Protein AF-A0A161IBK2-F1 (afdb_monomer)

Sequence (211 aa):
MLGDIRNTRLEGRLNGLFSKTEIMQFLEKLVIRWHLTADRILIAAPFVGHQYMKTEDKRRIWDWLIRNLDTKKSTLLTRKATYTSFKKTLEAEGLDYDELQGYGLEDKLISGGVTKQDFHAKFYAGLSDGATEVLSGSANLLRGPSIENISFATMTQADFTARYLEKLKVAIPTAASRRLPYEIVKSEGGSWICTSLDAGRAPWLADESTK

Solvent-accessible surface area (backbone atoms only — not comparable to full-atom values): 12259 Å² total; per-residue (Å²): 133,83,69,80,61,86,80,58,85,52,45,92,76,45,52,48,79,38,31,29,42,57,50,49,54,51,48,51,56,47,44,59,46,25,71,74,70,25,57,33,34,42,42,33,26,40,41,71,44,56,91,93,52,56,69,69,62,42,46,53,55,49,55,48,48,62,77,64,47,53,46,90,42,30,37,58,46,57,24,64,68,48,52,53,55,47,54,54,57,36,58,76,68,75,48,74,67,68,68,53,55,51,32,41,40,69,68,61,68,65,52,52,88,65,65,77,77,73,67,68,65,20,38,37,32,25,39,25,98,84,41,22,42,36,44,33,42,72,57,49,55,42,75,44,82,61,73,32,49,35,40,38,50,76,42,47,56,67,57,46,38,67,72,46,33,64,74,57,37,48,82,76,80,79,67,69,83,71,63,50,73,45,72,50,75,46,78,58,98,90,42,80,45,76,45,81,43,84,52,54,81,61,83,87,73,65,70,85,86,76,123

Structure (mmCIF, N/CA/C/O backbone):
data_AF-A0A161IBK2-F1
#
_entry.id   AF-A0A161IBK2-F1
#
loop_
_atom_site.group_PDB
_atom_site.id
_atom_site.type_symbol
_atom_site.label_atom_id
_atom_site.label_alt_id
_atom_site.label_comp_id
_atom_site.label_asym_id
_atom_site.label_entity_id
_atom_site.label_seq_id
_atom_site.pdbx_PDB_ins_code
_atom_site.Cartn_x
_atom_site.Cartn_y
_atom_site.Cartn_z
_atom_site.occupancy
_atom_site.B_iso_or_equiv
_atom_site.auth_seq_id
_atom_site.auth_comp_id
_atom_site.auth_asym_id
_atom_site.auth_atom_id
_atom_site.pdbx_PDB_model_num
ATOM 1 N N . MET A 1 1 ? 8.507 -10.906 23.688 1.00 34.59 1 MET A N 1
ATOM 2 C CA . MET A 1 1 ? 7.607 -9.764 23.951 1.00 34.59 1 MET A CA 1
ATOM 3 C C . MET A 1 1 ? 7.666 -8.830 22.746 1.00 34.59 1 MET A C 1
ATOM 5 O O . MET A 1 1 ? 8.641 -8.108 22.593 1.00 34.59 1 MET A O 1
ATOM 9 N N . LEU A 1 2 ? 6.699 -8.912 21.827 1.00 42.12 2 LEU A N 1
ATOM 10 C CA . LEU A 1 2 ? 6.518 -7.876 20.805 1.00 42.12 2 LEU A CA 1
ATOM 11 C C . LEU A 1 2 ? 5.943 -6.659 21.539 1.00 42.12 2 LEU A C 1
ATOM 13 O O . LEU A 1 2 ? 4.845 -6.751 22.079 1.00 42.12 2 LEU A O 1
ATOM 17 N N . GLY A 1 3 ? 6.725 -5.580 21.654 1.00 48.03 3 GLY A N 1
ATOM 18 C CA . GLY A 1 3 ? 6.284 -4.333 22.290 1.00 48.03 3 GLY A CA 1
ATOM 19 C C . GLY A 1 3 ? 4.995 -3.807 21.656 1.00 48.03 3 GLY A C 1
ATOM 20 O O . GLY A 1 3 ? 4.664 -4.194 20.536 1.00 48.03 3 GLY A O 1
ATOM 21 N N . ASP A 1 4 ? 4.258 -2.954 22.371 1.00 54.84 4 ASP A N 1
ATOM 22 C CA . ASP A 1 4 ? 2.985 -2.387 21.914 1.00 54.84 4 ASP A CA 1
ATOM 23 C C . ASP A 1 4 ? 3.162 -1.577 20.621 1.00 54.84 4 ASP A C 1
ATOM 25 O O . ASP A 1 4 ? 3.389 -0.367 20.607 1.00 54.84 4 ASP A O 1
ATOM 29 N N . ILE A 1 5 ? 3.079 -2.282 19.496 1.00 63.41 5 ILE A N 1
ATOM 30 C CA . ILE A 1 5 ? 3.149 -1.679 18.179 1.00 63.41 5 ILE A CA 1
ATOM 31 C C . ILE A 1 5 ? 1.876 -0.865 17.930 1.00 63.41 5 ILE A C 1
ATOM 33 O O . ILE A 1 5 ? 1.959 0.214 17.350 1.00 63.41 5 ILE A O 1
ATOM 37 N N . ARG A 1 6 ? 0.702 -1.295 18.404 1.00 60.91 6 ARG A N 1
ATOM 38 C CA . ARG A 1 6 ? -0.592 -0.704 18.016 1.00 60.91 6 ARG A CA 1
ATOM 39 C C . ARG A 1 6 ? -0.686 0.779 18.371 1.00 60.91 6 ARG A C 1
ATOM 41 O O . ARG A 1 6 ? -1.135 1.546 17.529 1.00 60.91 6 ARG A O 1
ATOM 48 N N . ASN A 1 7 ? -0.147 1.188 19.517 1.00 65.88 7 ASN A N 1
ATOM 49 C CA . ASN A 1 7 ? -0.214 2.577 19.989 1.00 65.88 7 ASN A CA 1
ATOM 50 C C . ASN A 1 7 ? 0.950 3.482 19.535 1.00 65.88 7 ASN A C 1
ATOM 52 O O . ASN A 1 7 ? 1.076 4.621 19.990 1.00 65.88 7 ASN A O 1
ATOM 56 N N . THR A 1 8 ? 1.813 3.014 18.630 1.00 75.94 8 THR A N 1
ATOM 57 C CA . THR A 1 8 ? 2.892 3.851 18.085 1.00 75.94 8 THR A CA 1
ATOM 58 C C . THR A 1 8 ? 2.334 4.891 17.108 1.00 75.94 8 THR A C 1
ATOM 60 O O . THR A 1 8 ? 1.814 4.527 16.057 1.00 75.94 8 THR A O 1
ATOM 63 N N . ARG A 1 9 ? 2.512 6.186 17.406 1.00 79.12 9 ARG A N 1
ATOM 64 C CA . ARG A 1 9 ? 2.196 7.287 16.476 1.00 79.12 9 ARG A CA 1
ATOM 65 C C . ARG A 1 9 ? 3.264 7.387 15.387 1.00 79.12 9 ARG A C 1
ATOM 67 O O . ARG A 1 9 ? 4.440 7.604 15.689 1.00 79.12 9 ARG A O 1
ATOM 74 N N . LEU A 1 10 ? 2.865 7.222 14.129 1.00 87.81 10 LEU A N 1
ATOM 75 C CA . LEU A 1 10 ? 3.775 7.188 12.975 1.00 87.81 10 LEU A CA 1
ATOM 76 C C . LEU A 1 10 ? 3.679 8.444 12.104 1.00 87.81 10 LEU A C 1
ATOM 78 O O . LEU A 1 10 ? 4.610 8.737 11.355 1.00 87.81 10 LEU A O 1
ATOM 82 N N . GLU A 1 11 ? 2.608 9.221 12.242 1.00 85.31 11 GLU A N 1
ATOM 83 C CA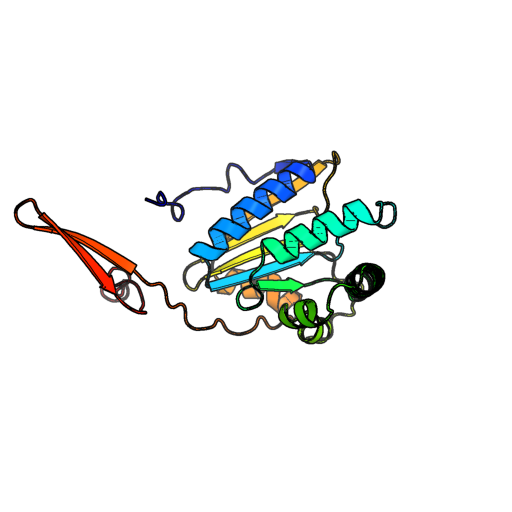 . GLU A 1 11 ? 2.304 10.409 11.444 1.00 85.31 11 GLU A CA 1
ATOM 84 C C . GLU A 1 11 ? 3.457 11.423 11.492 1.00 85.31 11 GLU A C 1
ATOM 86 O O . GLU A 1 11 ? 3.929 11.887 10.460 1.00 85.31 11 GLU A O 1
ATOM 91 N N . GLY A 1 12 ? 3.998 11.702 12.682 1.00 82.75 12 GLY A N 1
ATOM 92 C CA . GLY A 1 12 ? 5.123 12.632 12.851 1.00 82.75 12 GLY A CA 1
ATOM 93 C C . GLY A 1 12 ? 6.458 12.148 12.267 1.00 82.75 12 GLY A C 1
ATOM 94 O O . GLY A 1 12 ? 7.421 12.906 12.257 1.00 82.75 12 GLY A O 1
ATOM 95 N N . ARG A 1 13 ? 6.542 10.892 11.807 1.00 89.00 13 ARG A N 1
ATOM 96 C CA . ARG A 1 13 ? 7.769 10.276 11.271 1.00 89.00 13 ARG A CA 1
ATOM 97 C C . ARG A 1 13 ? 7.676 9.919 9.793 1.00 89.00 13 ARG A C 1
ATOM 99 O O . ARG A 1 13 ? 8.708 9.779 9.150 1.00 89.00 13 ARG A O 1
ATOM 106 N N . LEU A 1 14 ? 6.462 9.722 9.285 1.00 93.50 14 LEU A N 1
ATOM 107 C CA . LEU A 1 14 ? 6.188 9.233 7.932 1.00 93.50 14 LEU A CA 1
ATOM 108 C C . LEU A 1 14 ? 5.492 10.286 7.050 1.00 93.50 14 LEU A C 1
ATOM 110 O O . LEU A 1 14 ? 4.946 9.953 6.001 1.00 93.50 14 LEU A O 1
ATOM 114 N N . ASN A 1 15 ? 5.525 11.552 7.471 1.00 95.69 15 ASN A N 1
ATOM 115 C CA . ASN A 1 15 ? 5.074 12.704 6.697 1.00 95.69 15 ASN A CA 1
ATOM 116 C C . ASN A 1 15 ? 6.285 13.538 6.263 1.00 95.69 15 ASN A C 1
ATOM 118 O O . ASN A 1 15 ? 7.058 13.977 7.115 1.00 95.69 15 ASN A O 1
ATOM 122 N N . GLY A 1 16 ? 6.440 13.775 4.958 1.00 96.00 16 GLY A N 1
ATOM 123 C CA . GLY A 1 16 ? 7.474 14.658 4.418 1.00 96.00 16 GLY A CA 1
ATOM 124 C C . GLY A 1 16 ? 8.204 14.120 3.189 1.00 96.00 16 GLY A C 1
ATOM 125 O O . GLY A 1 16 ? 7.716 13.246 2.469 1.00 96.00 16 GLY A O 1
ATOM 126 N N . LEU A 1 17 ? 9.389 14.687 2.959 1.00 97.19 17 LEU A N 1
ATOM 127 C CA . LEU A 1 17 ? 10.261 14.389 1.828 1.00 97.19 17 LEU A CA 1
ATOM 128 C C . LEU A 1 17 ? 11.314 13.354 2.216 1.00 97.19 17 LEU A C 1
ATOM 130 O O . LEU A 1 17 ? 12.092 13.579 3.140 1.00 97.19 17 LEU A O 1
ATOM 134 N N . PHE A 1 18 ? 11.368 12.256 1.471 1.00 97.25 18 PHE A N 1
ATOM 135 C CA . PHE A 1 18 ? 12.310 11.167 1.719 1.00 97.25 18 PHE A CA 1
ATOM 136 C C . PHE A 1 18 ? 12.819 10.590 0.407 1.00 97.25 18 PHE A C 1
ATOM 138 O O . PHE A 1 18 ? 12.155 10.680 -0.629 1.00 97.25 18 PHE A O 1
ATOM 145 N N . SER A 1 19 ? 13.986 9.955 0.438 1.00 97.44 19 SER A N 1
ATOM 146 C CA . SER A 1 19 ? 14.451 9.187 -0.711 1.00 97.44 19 SER A CA 1
ATOM 147 C C . SER A 1 19 ? 13.552 7.976 -0.958 1.00 97.44 19 SER A C 1
ATOM 149 O O . SER A 1 19 ? 12.992 7.372 -0.040 1.00 97.44 19 SER A O 1
ATOM 151 N N . LYS 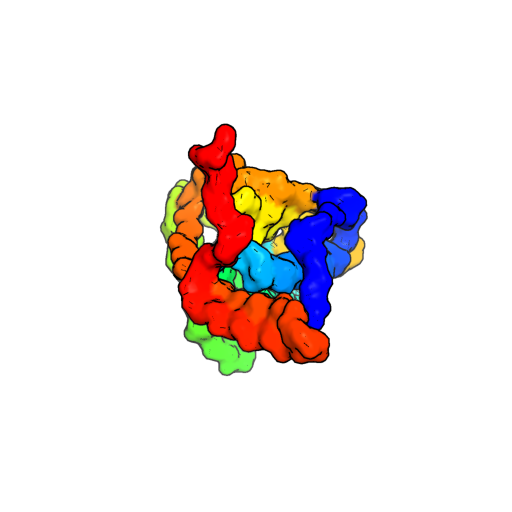A 1 20 ? 13.472 7.543 -2.216 1.00 95.62 20 LYS A N 1
ATOM 152 C CA . LYS A 1 20 ? 12.804 6.286 -2.596 1.00 95.62 20 LYS A CA 1
ATOM 153 C C . LYS A 1 20 ? 13.301 5.089 -1.778 1.00 95.62 20 LYS A C 1
ATOM 155 O O . LYS A 1 20 ? 12.521 4.214 -1.412 1.00 95.62 20 LYS A O 1
ATOM 160 N N . THR A 1 21 ? 14.597 5.058 -1.460 1.00 95.62 21 THR A N 1
ATOM 161 C CA . THR A 1 21 ? 15.186 4.013 -0.612 1.00 95.62 21 THR A CA 1
ATOM 162 C C . THR A 1 21 ? 14.622 4.024 0.809 1.00 95.62 21 THR A C 1
ATOM 164 O O . THR A 1 21 ? 14.242 2.960 1.299 1.00 95.62 21 THR A O 1
ATOM 167 N N . GLU A 1 22 ? 14.535 5.188 1.456 1.00 97.12 22 GLU A N 1
ATOM 168 C CA . GLU A 1 22 ? 13.943 5.322 2.796 1.00 97.12 22 GLU A CA 1
ATOM 169 C C . GLU A 1 22 ? 12.463 4.942 2.788 1.00 97.12 22 GLU A C 1
ATOM 171 O O . GLU A 1 22 ? 12.014 4.186 3.645 1.00 97.12 22 GLU A O 1
ATOM 176 N N . ILE A 1 23 ? 11.716 5.371 1.768 1.00 97.06 23 ILE A N 1
ATOM 177 C CA . ILE A 1 23 ? 10.290 5.054 1.638 1.00 97.06 23 ILE A CA 1
ATOM 178 C C . ILE A 1 23 ? 10.072 3.544 1.512 1.00 97.06 23 ILE A C 1
ATOM 180 O O . ILE A 1 23 ? 9.193 3.001 2.179 1.00 97.06 23 ILE A O 1
ATOM 184 N N . MET A 1 24 ? 10.898 2.836 0.733 1.00 96.00 24 MET A N 1
ATOM 185 C CA . MET A 1 24 ? 10.839 1.369 0.666 1.00 96.00 24 MET A CA 1
ATOM 186 C C . MET A 1 24 ? 11.150 0.709 2.018 1.00 96.00 24 MET A C 1
ATOM 188 O O . MET A 1 24 ? 10.537 -0.300 2.353 1.00 96.00 24 MET A O 1
ATOM 192 N N . GLN A 1 25 ? 12.063 1.270 2.821 1.00 95.56 25 GLN A N 1
ATOM 193 C CA . GLN A 1 25 ? 12.342 0.771 4.176 1.00 95.56 25 GLN A CA 1
ATOM 194 C C . GLN A 1 25 ? 11.189 1.050 5.151 1.00 95.56 25 GLN A C 1
ATOM 196 O O . GLN A 1 25 ? 10.906 0.228 6.024 1.00 95.56 25 GLN A O 1
ATOM 201 N N . PHE A 1 26 ? 10.519 2.198 5.031 1.00 96.44 26 PHE A N 1
ATOM 202 C CA . PHE A 1 26 ? 9.320 2.497 5.815 1.00 96.44 26 PHE A CA 1
ATOM 203 C C . PHE A 1 26 ? 8.185 1.551 5.452 1.00 96.44 26 PHE A C 1
ATOM 205 O O . PHE A 1 26 ? 7.564 0.979 6.345 1.00 96.44 26 PHE A O 1
ATOM 212 N N . LEU A 1 27 ? 7.967 1.333 4.155 1.00 96.44 27 LEU A N 1
ATOM 213 C CA . LEU A 1 27 ? 6.956 0.411 3.665 1.00 96.44 27 LEU A CA 1
ATOM 214 C C . LEU A 1 27 ? 7.210 -1.019 4.156 1.00 96.44 27 LEU A C 1
ATOM 216 O O . LEU A 1 27 ? 6.273 -1.676 4.583 1.00 96.44 27 LEU A O 1
ATOM 220 N N . GLU A 1 28 ? 8.457 -1.487 4.175 1.00 95.06 28 GLU A N 1
ATOM 221 C CA . GLU A 1 28 ? 8.814 -2.806 4.720 1.00 95.06 28 GLU A CA 1
ATOM 222 C C . GLU A 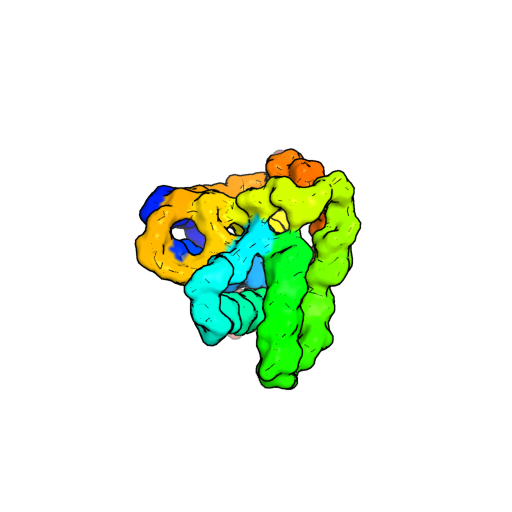1 28 ? 8.419 -2.954 6.191 1.00 95.06 28 GLU A C 1
ATOM 224 O O . GLU A 1 28 ? 7.746 -3.912 6.571 1.00 95.06 28 GLU A O 1
ATOM 229 N N . LYS A 1 29 ? 8.738 -1.950 7.013 1.00 94.00 29 LYS A N 1
ATOM 230 C CA . LYS A 1 29 ? 8.349 -1.926 8.430 1.00 94.00 29 LYS A CA 1
ATOM 231 C C . LYS A 1 29 ? 6.831 -1.869 8.608 1.00 94.00 29 LYS A C 1
ATOM 233 O O . LYS A 1 29 ? 6.302 -2.520 9.508 1.00 94.00 29 LYS A O 1
ATOM 238 N N . LEU A 1 30 ? 6.135 -1.112 7.760 1.00 95.06 30 LEU A N 1
ATOM 239 C CA . LEU A 1 30 ? 4.675 -1.048 7.757 1.00 95.06 30 LEU A CA 1
ATOM 240 C C . LEU A 1 30 ? 4.050 -2.379 7.346 1.00 95.06 30 LEU A C 1
ATOM 242 O O . LEU A 1 30 ? 3.123 -2.822 8.005 1.00 95.06 30 LEU A O 1
ATOM 246 N N . VAL A 1 31 ? 4.574 -3.058 6.329 1.00 92.69 31 VAL A N 1
ATOM 247 C CA . VAL A 1 31 ? 4.075 -4.372 5.904 1.00 92.69 31 VAL A CA 1
ATOM 248 C C . VAL A 1 31 ? 4.238 -5.402 7.023 1.00 92.69 31 VAL A C 1
ATOM 250 O O . VAL A 1 31 ? 3.273 -6.087 7.354 1.00 92.69 31 VAL A O 1
ATOM 253 N N . ILE A 1 32 ? 5.401 -5.453 7.683 1.00 90.75 32 ILE A N 1
ATOM 254 C CA . ILE A 1 32 ? 5.621 -6.316 8.859 1.00 90.75 32 ILE A CA 1
ATOM 255 C C . ILE A 1 32 ? 4.610 -5.993 9.966 1.00 90.75 32 ILE A C 1
ATOM 257 O O . ILE A 1 32 ? 3.988 -6.888 10.538 1.00 90.75 32 ILE A O 1
ATOM 261 N N . ARG A 1 33 ? 4.406 -4.704 10.255 1.00 90.25 33 ARG A N 1
ATOM 262 C CA . ARG A 1 33 ? 3.402 -4.252 11.221 1.00 90.25 33 ARG A CA 1
ATOM 263 C C . ARG A 1 33 ? 1.998 -4.706 10.817 1.00 90.25 33 ARG A C 1
ATOM 265 O O . ARG A 1 33 ? 1.293 -5.270 11.647 1.00 90.25 33 ARG A O 1
ATOM 272 N N . TRP A 1 34 ? 1.591 -4.497 9.570 1.00 91.56 34 TRP A N 1
ATOM 273 C CA . TRP A 1 34 ? 0.258 -4.830 9.068 1.00 91.56 34 TRP A CA 1
ATOM 274 C C . TRP A 1 34 ? 0.006 -6.334 9.021 1.00 91.56 34 TRP A C 1
ATOM 276 O O . TRP A 1 34 ? -1.125 -6.768 9.237 1.00 91.56 34 TRP A O 1
ATOM 286 N N . HIS A 1 35 ? 1.043 -7.155 8.861 1.00 86.88 35 HIS A N 1
ATOM 287 C CA . HIS A 1 35 ? 0.913 -8.597 9.072 1.00 86.88 35 HIS A CA 1
ATOM 288 C C . HIS A 1 35 ? 0.451 -8.943 10.485 1.00 86.88 35 HIS A C 1
ATOM 290 O O . HIS A 1 35 ? -0.315 -9.889 10.653 1.00 86.88 35 HIS A O 1
ATOM 296 N N . LEU A 1 36 ? 0.814 -8.140 11.483 1.00 84.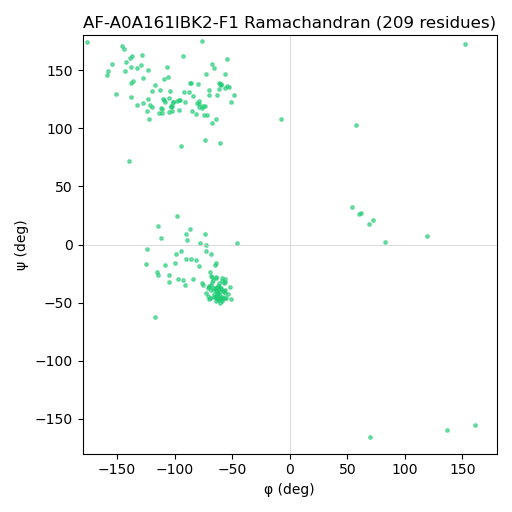88 36 LEU A N 1
ATOM 297 C CA . LEU A 1 36 ? 0.406 -8.335 12.873 1.00 84.88 36 LEU A CA 1
ATOM 298 C C . LEU A 1 36 ? -0.889 -7.596 13.229 1.00 84.88 36 LEU A C 1
ATOM 300 O O . LEU A 1 36 ? -1.667 -8.081 14.055 1.00 84.88 36 LEU A O 1
ATOM 304 N N . THR A 1 37 ? -1.118 -6.412 12.655 1.00 85.06 37 THR A N 1
ATOM 305 C CA . THR A 1 37 ? -2.180 -5.491 13.091 1.00 85.06 37 THR A CA 1
ATOM 306 C C . THR A 1 37 ? -3.388 -5.446 12.166 1.00 85.06 37 THR A C 1
ATOM 308 O O . THR A 1 37 ? -4.494 -5.301 12.683 1.00 85.06 37 THR A O 1
ATOM 311 N N . ALA A 1 38 ? -3.210 -5.624 10.859 1.00 87.81 38 ALA A N 1
ATOM 312 C CA . ALA A 1 38 ? -4.274 -5.543 9.864 1.00 87.81 38 ALA A CA 1
ATOM 313 C C . ALA A 1 38 ? -4.899 -6.914 9.577 1.00 87.81 38 ALA A C 1
ATOM 315 O O . ALA A 1 38 ? -4.299 -7.950 9.855 1.00 87.81 38 ALA A O 1
ATOM 316 N N . ASP A 1 39 ? -6.090 -6.924 8.991 1.00 85.81 39 ASP A N 1
ATOM 317 C CA . ASP A 1 39 ? -6.752 -8.123 8.468 1.00 85.81 39 ASP A CA 1
ATOM 318 C C . ASP A 1 39 ? -6.415 -8.316 6.987 1.00 85.81 39 ASP A C 1
ATOM 320 O O . ASP A 1 39 ? -6.310 -9.444 6.513 1.00 85.81 39 ASP A O 1
ATOM 324 N N . ARG A 1 40 ? -6.185 -7.211 6.265 1.00 86.56 40 ARG A N 1
ATOM 325 C CA . ARG A 1 40 ? -5.783 -7.193 4.853 1.00 86.56 40 ARG A CA 1
ATOM 326 C C . ARG A 1 40 ? -4.695 -6.157 4.602 1.00 86.56 40 ARG A C 1
ATOM 328 O O . ARG A 1 40 ? -4.632 -5.137 5.284 1.00 86.56 40 ARG A O 1
ATOM 335 N N . ILE A 1 41 ? -3.876 -6.398 3.586 1.00 90.38 41 ILE A N 1
ATOM 336 C CA . ILE A 1 41 ? -2.866 -5.458 3.096 1.00 90.38 41 ILE A CA 1
ATOM 337 C C . ILE A 1 41 ? -3.184 -5.125 1.640 1.00 90.38 41 ILE A C 1
ATOM 339 O O . ILE A 1 41 ? -3.421 -6.018 0.829 1.00 90.38 41 ILE A O 1
ATOM 343 N N . LEU A 1 42 ? -3.180 -3.844 1.289 1.00 89.75 42 LEU A N 1
ATOM 344 C CA . LEU A 1 42 ? -3.339 -3.369 -0.080 1.00 89.75 42 LEU A CA 1
ATOM 345 C C . LEU A 1 42 ? -2.115 -2.548 -0.481 1.00 89.75 42 LEU A C 1
ATOM 347 O O . LEU A 1 42 ? -1.824 -1.521 0.119 1.00 89.75 42 LEU A O 1
ATOM 351 N N . ILE A 1 43 ? -1.418 -2.987 -1.521 1.00 91.12 43 ILE A N 1
ATOM 352 C CA . ILE A 1 43 ? -0.269 -2.311 -2.119 1.00 91.12 43 ILE A CA 1
ATOM 353 C C . ILE A 1 43 ? -0.711 -1.815 -3.489 1.00 91.12 43 ILE A C 1
ATOM 355 O O . ILE A 1 43 ? -1.003 -2.617 -4.369 1.00 91.12 43 ILE A O 1
ATOM 359 N N . ALA A 1 44 ? -0.787 -0.504 -3.683 1.00 89.69 44 ALA A N 1
ATOM 360 C CA . ALA A 1 44 ? -1.289 0.098 -4.907 1.00 89.69 44 ALA A CA 1
ATOM 361 C C . ALA A 1 44 ? -0.220 1.014 -5.508 1.00 89.69 44 ALA A C 1
ATOM 363 O O . ALA A 1 44 ? 0.064 2.087 -4.981 1.00 89.69 44 ALA A O 1
ATOM 364 N N . ALA A 1 45 ? 0.382 0.587 -6.619 1.00 90.31 45 ALA A N 1
ATOM 365 C CA . ALA A 1 45 ? 1.380 1.370 -7.340 1.00 90.31 45 ALA A CA 1
ATOM 366 C C . ALA A 1 45 ? 1.354 1.036 -8.842 1.00 90.31 45 ALA A C 1
ATOM 368 O O . ALA A 1 45 ? 1.426 -0.136 -9.226 1.00 90.31 45 ALA A O 1
ATOM 369 N N . PRO A 1 46 ? 1.286 2.038 -9.736 1.00 87.25 46 PRO A N 1
ATOM 370 C CA . PRO A 1 46 ? 1.213 1.798 -11.172 1.00 87.25 46 PRO A CA 1
ATOM 371 C C . PRO A 1 46 ? 2.502 1.219 -11.750 1.00 87.25 46 PRO A C 1
ATOM 373 O O . PRO A 1 46 ? 2.447 0.521 -12.763 1.00 87.25 46 PRO A O 1
ATOM 376 N N . PHE A 1 47 ? 3.642 1.502 -11.118 1.00 87.19 47 PHE A N 1
ATOM 377 C CA . PHE A 1 47 ? 4.957 1.081 -11.578 1.00 87.19 47 PHE A CA 1
ATOM 378 C C . PHE A 1 47 ? 5.724 0.366 -10.469 1.00 87.19 47 PHE A C 1
ATOM 380 O O . PHE A 1 47 ? 5.665 0.754 -9.301 1.00 87.19 47 PHE A O 1
ATOM 387 N N . VAL A 1 48 ? 6.476 -0.649 -10.883 1.00 85.38 48 VAL A N 1
ATOM 388 C CA . VAL A 1 48 ? 7.457 -1.364 -10.071 1.00 85.38 48 VAL A CA 1
ATOM 389 C C . VAL A 1 48 ? 8.780 -1.277 -10.821 1.00 85.38 48 VAL A C 1
ATOM 391 O O . VAL A 1 48 ? 8.893 -1.739 -11.958 1.00 85.38 48 VAL A O 1
ATOM 394 N N . GLY A 1 49 ? 9.752 -0.592 -10.228 1.00 85.56 49 GLY A N 1
ATOM 395 C CA . GLY A 1 49 ? 10.943 -0.133 -10.935 1.00 85.56 49 GLY A CA 1
ATOM 396 C C . GLY A 1 49 ? 10.653 0.988 -11.949 1.00 85.56 49 GLY A C 1
ATOM 397 O O . GLY A 1 49 ? 9.592 1.614 -11.948 1.00 85.56 49 GLY A O 1
ATOM 398 N N . HIS A 1 50 ? 11.615 1.251 -12.837 1.00 84.69 50 HIS A N 1
ATOM 399 C CA . HIS A 1 50 ? 11.459 2.162 -13.980 1.00 84.69 50 HIS A CA 1
ATOM 400 C C . HIS A 1 50 ? 12.087 1.572 -15.247 1.00 84.69 50 HIS A C 1
ATOM 402 O O . HIS A 1 50 ? 12.915 0.669 -15.168 1.00 84.69 50 HIS A O 1
ATOM 408 N N . GLN A 1 51 ? 11.734 2.081 -16.432 1.00 78.44 51 GLN A N 1
ATOM 409 C CA . GLN A 1 51 ? 12.163 1.485 -17.708 1.00 78.44 51 GLN A CA 1
ATOM 410 C C . GLN A 1 51 ? 13.688 1.357 -17.847 1.00 78.44 51 GLN A C 1
ATOM 412 O O . GLN A 1 51 ? 14.162 0.288 -18.217 1.00 78.44 51 GLN A O 1
ATOM 417 N N . TYR A 1 52 ? 14.437 2.379 -17.422 1.00 82.56 52 TYR A N 1
ATOM 418 C CA . TYR A 1 52 ? 15.908 2.415 -17.453 1.00 82.56 52 TYR A CA 1
ATOM 419 C C . TYR A 1 52 ? 16.613 1.617 -16.341 1.00 82.56 52 TYR A C 1
ATOM 421 O O . TYR A 1 52 ? 17.832 1.677 -16.225 1.00 82.56 52 TYR A O 1
ATOM 429 N N . MET A 1 53 ? 15.868 0.939 -15.465 1.00 84.19 53 MET A N 1
ATOM 430 C CA . MET A 1 53 ? 16.451 0.162 -14.374 1.00 84.19 53 MET A CA 1
ATOM 431 C C . MET A 1 53 ? 16.940 -1.182 -14.908 1.00 84.19 53 MET A C 1
ATOM 433 O O . MET A 1 53 ? 16.237 -1.822 -15.699 1.00 84.19 53 MET A O 1
ATOM 437 N N . LYS A 1 54 ? 18.119 -1.604 -14.440 1.00 85.06 54 LYS A N 1
ATOM 438 C CA . LYS A 1 54 ? 18.686 -2.924 -14.729 1.00 85.06 54 LYS A CA 1
ATOM 439 C C . LYS A 1 54 ? 17.717 -4.030 -14.313 1.00 85.06 54 LYS A C 1
ATOM 441 O O . LYS A 1 54 ? 16.972 -3.877 -13.341 1.00 85.06 54 LYS A O 1
ATOM 446 N N . THR A 1 55 ? 17.720 -5.136 -15.049 1.00 81.38 55 THR A N 1
ATOM 447 C CA . THR A 1 55 ? 16.821 -6.269 -14.794 1.00 81.38 55 THR A CA 1
ATOM 448 C C . THR A 1 55 ? 16.988 -6.802 -13.371 1.00 81.38 55 THR A C 1
ATOM 450 O O . THR A 1 55 ? 15.991 -7.036 -12.692 1.00 81.38 55 THR A O 1
ATOM 453 N N . GLU A 1 56 ? 18.223 -6.874 -12.869 1.00 83.00 56 GLU A N 1
ATOM 454 C CA . GLU A 1 56 ? 18.539 -7.373 -11.527 1.00 83.00 56 GLU A CA 1
ATOM 455 C C . GLU A 1 56 ? 17.959 -6.478 -10.421 1.00 83.00 56 GLU A C 1
ATOM 457 O O . GLU A 1 56 ? 17.468 -6.965 -9.403 1.00 83.00 56 GLU A O 1
ATOM 462 N N . ASP A 1 57 ? 17.967 -5.158 -10.611 1.00 85.00 57 ASP A N 1
ATOM 463 C CA . ASP A 1 57 ? 17.411 -4.231 -9.624 1.00 85.00 57 ASP A CA 1
ATOM 464 C C . ASP A 1 57 ? 15.878 -4.233 -9.640 1.00 85.00 57 ASP A C 1
ATOM 466 O O . ASP A 1 57 ? 15.256 -4.161 -8.577 1.00 85.00 57 ASP A O 1
ATOM 470 N N . LYS A 1 58 ? 15.253 -4.395 -10.818 1.00 82.31 58 LYS A N 1
ATOM 471 C CA . LYS A 1 58 ? 13.803 -4.645 -10.906 1.00 82.31 58 LYS A CA 1
ATOM 472 C C . LYS A 1 58 ? 13.444 -5.933 -10.173 1.00 82.31 58 LYS A C 1
ATOM 474 O O . LYS A 1 58 ? 12.516 -5.928 -9.368 1.00 82.31 58 LYS A O 1
ATOM 479 N N . ARG A 1 59 ? 14.204 -7.008 -10.404 1.00 80.25 59 ARG A N 1
ATOM 480 C CA . ARG A 1 59 ? 14.028 -8.298 -9.728 1.00 80.25 59 ARG A CA 1
ATOM 481 C C . ARG A 1 59 ? 14.098 -8.159 -8.212 1.00 80.25 59 ARG A C 1
ATOM 483 O O . ARG A 1 59 ? 13.208 -8.640 -7.531 1.00 80.25 59 ARG A O 1
ATOM 490 N N . ARG A 1 60 ? 15.075 -7.431 -7.668 1.00 86.38 60 ARG A N 1
ATOM 491 C CA . ARG A 1 60 ? 15.182 -7.213 -6.212 1.00 86.38 60 ARG A CA 1
ATOM 492 C C . ARG A 1 60 ? 13.934 -6.582 -5.592 1.00 86.38 60 ARG A C 1
ATOM 494 O O . ARG A 1 60 ? 13.621 -6.864 -4.438 1.00 86.38 60 ARG A O 1
ATOM 501 N N . ILE A 1 61 ? 13.227 -5.718 -6.324 1.00 87.25 61 ILE A N 1
ATOM 502 C CA . ILE A 1 61 ? 11.962 -5.134 -5.851 1.00 87.25 61 ILE A CA 1
ATOM 503 C C . ILE A 1 61 ? 10.858 -6.199 -5.836 1.00 87.25 61 ILE A C 1
ATOM 505 O O . ILE A 1 61 ? 10.052 -6.234 -4.908 1.00 87.25 61 ILE A O 1
ATOM 509 N N . TRP A 1 62 ? 10.845 -7.090 -6.824 1.00 79.44 62 TRP A N 1
ATOM 510 C CA . TRP A 1 62 ? 9.911 -8.211 -6.877 1.00 79.44 62 TRP A CA 1
ATOM 511 C C . TRP A 1 62 ? 10.182 -9.265 -5.808 1.00 79.44 62 TRP A C 1
ATOM 513 O O . TRP A 1 62 ? 9.258 -9.633 -5.093 1.00 79.44 62 TRP A O 1
ATOM 523 N N . ASP A 1 63 ? 11.437 -9.669 -5.616 1.00 81.56 63 ASP A N 1
ATOM 524 C CA . ASP A 1 63 ? 11.832 -10.569 -4.529 1.00 81.56 63 ASP A CA 1
ATOM 525 C C . ASP A 1 63 ? 11.417 -9.987 -3.174 1.00 81.56 63 ASP A C 1
ATOM 527 O O . ASP A 1 63 ? 10.952 -10.704 -2.292 1.00 81.56 63 ASP A O 1
ATOM 531 N N . TRP A 1 64 ? 11.546 -8.667 -3.006 1.00 88.94 64 TRP A N 1
ATOM 532 C CA . TRP A 1 64 ? 11.070 -7.980 -1.813 1.00 88.94 64 TRP A CA 1
ATOM 533 C C . TRP A 1 64 ? 9.545 -8.083 -1.659 1.00 88.94 64 TRP A C 1
ATOM 535 O O . TRP A 1 64 ? 9.089 -8.368 -0.555 1.00 88.94 64 TRP A O 1
ATOM 545 N N . LEU A 1 65 ? 8.762 -7.904 -2.731 1.00 84.12 65 LEU A N 1
ATOM 546 C CA . LEU A 1 65 ? 7.303 -8.069 -2.688 1.00 84.12 65 LEU A CA 1
ATOM 547 C C . LEU A 1 65 ? 6.925 -9.501 -2.296 1.00 84.12 65 LEU A C 1
ATOM 549 O O . LEU A 1 65 ? 6.122 -9.673 -1.386 1.00 84.12 65 LEU A O 1
ATOM 553 N N . ILE A 1 66 ? 7.541 -10.503 -2.928 1.00 78.19 66 ILE A N 1
ATOM 554 C CA . ILE A 1 66 ? 7.242 -11.920 -2.681 1.00 78.19 66 ILE A CA 1
ATOM 555 C C . ILE A 1 66 ? 7.572 -12.301 -1.233 1.00 78.19 66 ILE A C 1
ATOM 557 O O . ILE A 1 66 ? 6.761 -12.892 -0.529 1.00 78.19 66 ILE A O 1
ATOM 561 N N . ARG A 1 67 ? 8.748 -11.893 -0.743 1.00 83.38 67 ARG A N 1
ATOM 562 C CA . ARG A 1 67 ? 9.203 -12.213 0.619 1.00 83.38 67 ARG A CA 1
ATOM 563 C C . ARG A 1 67 ? 8.387 -11.531 1.710 1.00 83.38 67 ARG A C 1
ATOM 565 O O . ARG A 1 67 ? 8.286 -12.067 2.808 1.00 83.38 67 ARG A O 1
ATOM 572 N N . ASN A 1 68 ? 7.874 -10.331 1.441 1.00 84.88 68 ASN A N 1
ATOM 573 C CA . ASN A 1 68 ? 7.204 -9.528 2.459 1.00 84.88 68 ASN A CA 1
ATOM 574 C C . ASN A 1 68 ? 5.682 -9.615 2.399 1.00 84.88 68 ASN A C 1
ATOM 576 O O . ASN A 1 68 ? 5.044 -9.212 3.364 1.00 84.88 68 ASN A O 1
ATOM 580 N N . LEU A 1 69 ? 5.069 -10.095 1.316 1.00 83.75 69 LEU A N 1
ATOM 581 C CA . LEU A 1 69 ? 3.614 -10.140 1.180 1.00 83.75 69 LEU A CA 1
ATOM 582 C C . LEU A 1 69 ? 3.096 -11.578 1.232 1.00 83.75 69 LEU A C 1
ATOM 584 O O . LEU A 1 69 ? 3.465 -12.414 0.416 1.00 83.75 69 LEU A O 1
ATOM 588 N N . ASP A 1 70 ? 2.159 -11.829 2.143 1.00 78.69 70 ASP A N 1
ATOM 589 C CA . ASP A 1 70 ? 1.370 -13.065 2.191 1.00 78.69 70 ASP A CA 1
ATOM 590 C C . ASP A 1 70 ? 0.231 -12.975 1.168 1.00 78.69 70 ASP A C 1
ATOM 592 O O . ASP A 1 70 ? -0.599 -12.064 1.254 1.00 78.69 70 ASP A O 1
ATOM 596 N N . THR A 1 71 ? 0.178 -13.911 0.221 1.00 75.06 71 THR A N 1
ATOM 597 C CA . THR A 1 71 ? -0.834 -13.999 -0.844 1.00 75.06 71 THR A CA 1
ATOM 598 C C . THR A 1 71 ? -2.266 -14.110 -0.316 1.00 75.06 71 THR A C 1
ATOM 600 O O . THR A 1 71 ? -3.195 -13.607 -0.943 1.00 75.06 71 THR A O 1
ATOM 603 N N . LYS A 1 72 ? -2.468 -14.681 0.878 1.00 76.44 72 LYS A N 1
ATOM 604 C CA . LYS A 1 72 ? -3.796 -14.816 1.505 1.00 76.44 72 LYS A CA 1
ATOM 605 C C . LYS A 1 72 ? -4.283 -13.527 2.162 1.00 76.44 72 LYS A C 1
ATOM 607 O O . LYS A 1 72 ? -5.476 -13.379 2.425 1.00 76.44 72 LYS A O 1
ATOM 612 N N . LYS A 1 73 ? -3.367 -12.599 2.443 1.00 80.94 73 LYS A N 1
ATOM 613 C CA . LYS A 1 73 ? -3.633 -11.353 3.176 1.00 80.94 73 LYS A CA 1
ATOM 614 C C . LYS A 1 73 ? -3.455 -10.103 2.322 1.00 80.94 73 LYS A C 1
ATOM 616 O O . LYS A 1 73 ? -4.053 -9.064 2.605 1.00 80.94 73 LYS A O 1
ATOM 621 N N . SER A 1 74 ? -2.625 -10.194 1.292 1.00 84.31 74 SER A N 1
ATOM 622 C CA . SER A 1 74 ? -2.109 -9.051 0.552 1.00 84.31 74 SER A CA 1
ATOM 623 C C . SER A 1 74 ? -2.703 -8.972 -0.841 1.00 84.31 74 SER A C 1
ATOM 625 O O . SER A 1 74 ? -2.905 -9.962 -1.534 1.00 84.31 74 SER A O 1
ATOM 627 N N . THR A 1 75 ? -2.952 -7.748 -1.276 1.00 83.38 75 THR A N 1
ATOM 628 C CA . THR A 1 75 ? -3.429 -7.422 -2.608 1.00 83.38 75 THR A CA 1
ATOM 629 C C . THR A 1 75 ? -2.458 -6.461 -3.260 1.00 83.38 75 THR A C 1
ATOM 631 O O . THR A 1 75 ? -2.220 -5.387 -2.714 1.00 83.38 75 THR A O 1
ATOM 634 N N . LEU A 1 76 ? -1.951 -6.805 -4.442 1.00 83.12 76 LEU A N 1
ATOM 635 C CA . LEU A 1 76 ? -1.154 -5.895 -5.258 1.00 83.12 76 LEU A CA 1
ATOM 636 C C . LEU A 1 76 ? -2.004 -5.342 -6.412 1.00 83.12 76 LEU A C 1
ATOM 638 O O . LEU A 1 76 ? -2.491 -6.091 -7.253 1.00 83.12 76 LEU A O 1
ATOM 642 N N . LEU A 1 77 ? -2.178 -4.021 -6.452 1.00 82.94 77 LEU A N 1
ATOM 643 C CA . LEU A 1 77 ? -2.833 -3.283 -7.528 1.00 82.94 77 LEU A CA 1
ATOM 644 C C . LEU A 1 77 ? -1.772 -2.566 -8.369 1.00 82.94 77 LEU A C 1
ATOM 646 O O . LEU A 1 77 ? -1.105 -1.639 -7.903 1.00 82.94 77 LEU A O 1
ATOM 650 N N . THR A 1 78 ? -1.628 -2.982 -9.626 1.00 81.31 78 THR A N 1
ATOM 651 C CA . THR A 1 78 ? -0.670 -2.394 -10.567 1.00 81.31 78 THR A CA 1
ATOM 652 C C . THR A 1 78 ? -1.200 -2.396 -12.001 1.00 81.31 78 THR A C 1
ATOM 654 O O . THR A 1 78 ? -2.239 -2.983 -12.305 1.00 81.31 78 THR A O 1
ATOM 657 N N . ARG A 1 79 ? -0.498 -1.718 -12.915 1.00 81.44 79 ARG A N 1
ATOM 658 C CA . ARG A 1 79 ? -0.870 -1.682 -14.336 1.00 81.44 79 ARG A CA 1
ATOM 659 C C . ARG A 1 79 ? -0.573 -3.021 -15.008 1.00 81.44 79 ARG A C 1
ATOM 661 O O . ARG A 1 79 ? 0.458 -3.639 -14.751 1.00 81.44 79 ARG A O 1
ATOM 668 N N . LYS A 1 80 ? -1.406 -3.402 -15.986 1.00 77.44 80 LYS A N 1
ATOM 669 C CA . LYS A 1 80 ? -1.205 -4.623 -16.792 1.00 77.44 80 LYS A CA 1
ATOM 670 C C . LYS A 1 80 ? 0.181 -4.690 -17.426 1.00 77.44 80 LYS A C 1
ATOM 672 O O . LYS A 1 80 ? 0.798 -5.741 -17.392 1.00 77.44 80 LYS A O 1
ATOM 677 N N . ALA A 1 81 ? 0.685 -3.578 -17.962 1.00 78.50 81 ALA A N 1
ATOM 678 C CA . ALA A 1 81 ? 2.015 -3.538 -18.567 1.00 78.50 81 ALA A CA 1
ATOM 679 C C . ALA A 1 81 ? 3.131 -3.838 -17.551 1.00 78.50 81 ALA A C 1
ATOM 681 O O . ALA A 1 81 ? 4.046 -4.597 -17.858 1.00 78.50 81 ALA A O 1
ATOM 682 N N . THR A 1 82 ? 3.021 -3.297 -16.333 1.00 79.75 82 THR A N 1
ATOM 683 C CA . THR A 1 82 ? 3.956 -3.560 -15.230 1.00 79.75 82 THR A CA 1
ATOM 684 C C . THR A 1 82 ? 3.927 -5.039 -14.844 1.00 79.75 82 THR A C 1
ATOM 686 O O . THR A 1 82 ? 4.979 -5.663 -14.741 1.00 79.75 82 THR A O 1
ATOM 689 N N . TYR A 1 83 ? 2.732 -5.627 -14.743 1.00 78.19 83 TYR A N 1
ATOM 690 C CA . TYR A 1 83 ? 2.564 -7.060 -14.489 1.00 78.19 83 TYR A CA 1
ATOM 691 C C . TYR A 1 83 ? 3.104 -7.948 -15.626 1.00 78.19 83 TYR A C 1
ATOM 693 O O . TYR A 1 83 ? 3.837 -8.898 -15.378 1.00 78.19 83 TYR A O 1
ATOM 701 N N . THR A 1 84 ? 2.813 -7.633 -16.891 1.00 77.88 84 THR A N 1
ATOM 702 C CA . THR A 1 84 ? 3.338 -8.395 -18.035 1.00 77.88 84 THR A CA 1
ATOM 703 C C . THR A 1 84 ? 4.860 -8.309 -18.119 1.00 77.88 84 THR A C 1
ATOM 705 O O . THR A 1 84 ? 5.509 -9.308 -18.416 1.00 77.88 84 THR A O 1
ATOM 708 N N . SER A 1 85 ? 5.441 -7.135 -17.852 1.00 76.12 85 SER A N 1
ATOM 709 C CA . SER A 1 85 ? 6.898 -6.984 -17.796 1.00 76.12 85 SER A CA 1
ATOM 710 C C . SER A 1 85 ? 7.508 -7.881 -16.726 1.00 76.12 85 SER A C 1
ATOM 712 O O . SER A 1 85 ? 8.590 -8.413 -16.938 1.00 76.12 85 SER A O 1
ATOM 714 N N . PHE A 1 86 ? 6.822 -8.039 -15.600 1.00 75.44 86 PHE A N 1
ATOM 715 C CA . PHE A 1 86 ? 7.266 -8.882 -14.503 1.00 75.44 86 PHE A CA 1
ATOM 716 C C . PHE A 1 86 ? 7.197 -10.371 -14.832 1.00 75.44 86 PHE A C 1
ATOM 718 O O . PHE A 1 86 ? 8.196 -11.062 -14.653 1.00 75.44 86 PHE A O 1
ATOM 725 N N . LYS A 1 87 ? 6.075 -10.838 -15.397 1.00 74.38 87 LYS A N 1
ATOM 726 C CA . LYS A 1 87 ? 5.920 -12.228 -15.853 1.00 74.38 87 LYS A CA 1
ATOM 727 C C . LYS A 1 87 ? 7.091 -12.649 -16.748 1.00 74.38 87 LYS A C 1
ATOM 729 O O . LYS A 1 87 ? 7.726 -13.662 -16.494 1.00 74.38 87 LYS A O 1
ATOM 734 N N . LYS A 1 88 ? 7.450 -11.797 -17.713 1.00 77.19 88 LYS A N 1
ATOM 735 C CA . LYS A 1 88 ? 8.591 -12.036 -18.611 1.00 77.19 88 LYS A CA 1
ATOM 736 C C . LYS A 1 88 ? 9.935 -12.124 -17.884 1.00 77.19 88 LYS A C 1
ATOM 738 O O . LYS A 1 88 ? 10.800 -12.877 -18.311 1.00 77.19 88 LYS A O 1
ATOM 743 N N . THR A 1 89 ? 10.138 -11.334 -16.827 1.00 72.50 89 THR A N 1
ATOM 744 C CA . THR A 1 89 ? 11.373 -11.380 -16.029 1.00 72.50 89 THR A CA 1
ATOM 745 C C . THR A 1 89 ? 11.486 -12.686 -15.243 1.00 72.50 89 THR A C 1
ATOM 747 O O . THR A 1 89 ? 12.576 -13.236 -15.183 1.00 72.50 89 THR A O 1
ATOM 750 N N . LEU A 1 90 ? 10.383 -13.201 -14.691 1.00 69.69 90 LEU A N 1
ATOM 751 C CA . LEU A 1 90 ? 10.384 -14.471 -13.955 1.00 69.69 90 LEU A CA 1
ATOM 752 C C . LEU A 1 90 ? 10.528 -15.688 -14.872 1.00 69.69 90 LEU A C 1
ATOM 754 O O . LEU A 1 90 ? 11.327 -16.575 -14.583 1.00 69.69 90 LEU A O 1
ATOM 758 N N . GLU A 1 91 ? 9.831 -15.687 -16.013 1.00 73.81 91 GLU A N 1
ATOM 759 C CA . GLU A 1 91 ? 9.959 -16.731 -17.039 1.00 73.81 91 GLU A CA 1
ATOM 760 C C . GLU A 1 91 ? 11.405 -16.852 -17.545 1.00 73.81 91 GLU A C 1
ATOM 762 O O . GLU A 1 91 ? 11.912 -17.958 -17.716 1.00 73.81 91 GLU A O 1
ATOM 767 N N . ALA A 1 92 ? 12.098 -15.722 -17.735 1.00 71.56 92 ALA A N 1
ATOM 768 C CA . ALA A 1 92 ? 13.493 -15.703 -18.176 1.00 71.56 92 ALA A CA 1
ATOM 769 C C . ALA A 1 92 ? 14.477 -16.318 -17.161 1.00 71.56 92 ALA A C 1
ATOM 771 O O . ALA A 1 92 ? 15.596 -16.661 -17.539 1.00 71.56 92 ALA A O 1
ATOM 772 N N . GLU A 1 93 ? 14.079 -16.462 -15.896 1.00 65.44 93 GLU A N 1
ATOM 773 C CA . GLU A 1 93 ? 14.917 -16.998 -14.817 1.00 65.44 93 GLU A CA 1
ATOM 774 C C . GLU A 1 93 ? 14.442 -18.368 -14.298 1.00 65.44 93 GLU A C 1
ATOM 776 O O . GLU A 1 93 ? 15.017 -18.892 -13.345 1.00 65.44 93 GLU A O 1
ATOM 781 N N . GLY A 1 94 ? 13.426 -18.970 -14.930 1.00 62.22 94 GLY A N 1
ATOM 782 C CA . GLY A 1 94 ? 12.932 -20.308 -14.585 1.00 62.22 94 GLY A CA 1
ATOM 783 C C . GLY A 1 94 ? 12.162 -20.384 -13.263 1.00 62.22 94 GLY A C 1
ATOM 784 O O . GLY A 1 94 ? 12.071 -21.462 -12.680 1.00 62.22 94 GLY A O 1
ATOM 785 N N . LEU A 1 95 ? 11.637 -19.255 -12.775 1.00 61.62 95 LEU A N 1
ATOM 786 C CA . LEU A 1 95 ? 10.799 -19.204 -11.576 1.00 61.62 95 LEU A CA 1
ATOM 787 C C . LEU A 1 95 ? 9.332 -19.454 -11.931 1.00 61.62 95 LEU A C 1
ATOM 789 O O . LEU A 1 95 ? 8.837 -18.959 -12.947 1.00 61.62 95 LEU A O 1
ATOM 793 N N . ASP A 1 96 ? 8.660 -20.233 -11.085 1.00 60.25 96 ASP A N 1
ATOM 794 C CA . ASP A 1 96 ? 7.313 -20.729 -11.347 1.00 60.25 96 ASP A CA 1
ATOM 795 C C . ASP A 1 96 ? 6.266 -19.606 -11.288 1.00 60.25 96 ASP A C 1
ATOM 797 O O . ASP A 1 96 ? 6.232 -18.774 -10.378 1.00 60.25 96 ASP A O 1
ATOM 801 N N . TYR A 1 97 ? 5.408 -19.585 -12.300 1.00 59.69 97 TYR A N 1
ATOM 802 C CA . TYR A 1 97 ? 4.373 -18.580 -12.507 1.00 59.69 97 TYR A CA 1
ATOM 803 C C . TYR A 1 97 ? 3.247 -18.669 -11.466 1.00 59.69 97 TYR A C 1
ATOM 805 O O . TYR A 1 97 ? 2.577 -17.668 -11.190 1.00 59.69 97 TYR A O 1
ATOM 813 N N . ASP A 1 98 ? 3.063 -19.843 -10.867 1.00 63.03 98 ASP A N 1
ATOM 814 C CA . ASP A 1 98 ? 1.946 -20.148 -9.974 1.00 63.03 98 ASP A CA 1
ATOM 815 C C . ASP A 1 98 ? 1.948 -19.294 -8.691 1.00 63.03 98 ASP A C 1
ATOM 817 O O . ASP A 1 98 ? 0.886 -18.928 -8.175 1.00 63.03 98 ASP A O 1
ATOM 821 N N . GLU A 1 99 ? 3.118 -18.840 -8.222 1.00 60.41 99 GLU A N 1
ATOM 822 C CA . GLU A 1 99 ? 3.212 -17.913 -7.083 1.00 60.41 99 GLU A CA 1
ATOM 823 C C . GLU A 1 99 ? 2.560 -16.548 -7.382 1.00 60.41 99 GLU A C 1
ATOM 825 O O . GLU A 1 99 ? 2.020 -15.890 -6.487 1.00 60.41 99 GLU A O 1
ATOM 830 N N . LEU A 1 100 ? 2.539 -16.123 -8.652 1.00 61.78 100 LEU A N 1
ATOM 831 C CA . LEU A 1 100 ? 1.964 -14.838 -9.062 1.00 61.78 100 LEU A CA 1
ATOM 832 C C . LEU A 1 100 ? 0.446 -14.847 -9.098 1.00 61.78 100 LEU A C 1
ATOM 834 O O . LEU A 1 100 ? -0.177 -13.812 -8.827 1.00 61.78 100 LEU A O 1
ATOM 838 N N . GLN A 1 101 ? -0.147 -15.993 -9.435 1.00 66.12 101 GLN A N 1
ATOM 839 C CA . GLN A 1 101 ? -1.594 -16.167 -9.371 1.00 66.12 101 GLN A CA 1
ATOM 840 C C . GLN A 1 101 ? -2.088 -15.986 -7.932 1.00 66.12 101 GLN A C 1
ATOM 842 O O . GLN A 1 101 ? -3.099 -15.317 -7.711 1.00 66.12 101 GLN A O 1
ATOM 847 N N . GLY A 1 102 ? -1.313 -16.456 -6.947 1.00 63.91 102 GLY A N 1
ATOM 848 C CA . GLY A 1 102 ? -1.628 -16.331 -5.523 1.00 63.91 102 GLY A CA 1
ATOM 849 C C . GLY A 1 102 ? -1.854 -14.893 -5.039 1.00 63.91 102 GLY A C 1
ATOM 850 O O . GLY A 1 102 ? -2.705 -14.664 -4.185 1.00 63.91 102 GLY A O 1
ATOM 851 N N . TYR A 1 103 ? -1.179 -13.889 -5.609 1.00 63.81 103 TYR A N 1
ATOM 852 C CA . TYR A 1 103 ? -1.386 -12.478 -5.234 1.00 63.81 103 TYR A CA 1
ATOM 853 C C . TYR A 1 103 ? -2.724 -11.886 -5.731 1.00 63.81 103 TYR A C 1
ATOM 855 O O . TYR A 1 103 ? -3.024 -10.705 -5.493 1.00 63.81 103 TYR A O 1
ATOM 863 N N . GLY A 1 104 ? -3.538 -12.679 -6.440 1.00 58.56 104 GLY A N 1
ATOM 864 C CA . GLY A 1 104 ? -4.785 -12.238 -7.065 1.00 58.56 104 GLY A CA 1
ATOM 865 C C . GLY A 1 104 ? -4.544 -11.160 -8.120 1.00 58.56 104 GLY A C 1
ATOM 866 O O . GLY A 1 104 ? -5.394 -10.292 -8.329 1.00 58.56 104 GLY A O 1
ATOM 867 N N . LEU A 1 105 ? -3.351 -11.162 -8.729 1.00 56.41 105 LEU A N 1
ATOM 868 C CA . LEU A 1 105 ? -2.960 -10.192 -9.747 1.00 56.41 105 LEU A CA 1
ATOM 869 C C . LEU A 1 105 ? -3.837 -10.339 -10.993 1.00 56.41 105 LEU A C 1
ATOM 871 O O . LEU A 1 105 ? -4.263 -9.332 -11.551 1.00 56.41 105 LEU A O 1
ATOM 875 N N . GLU A 1 106 ? -4.172 -11.571 -11.382 1.00 50.78 106 GLU A N 1
ATOM 876 C CA . GLU A 1 106 ? -5.046 -11.857 -12.526 1.00 50.78 106 GLU A CA 1
ATOM 877 C C . GLU A 1 106 ? -6.490 -11.375 -12.293 1.00 50.78 106 GLU A C 1
ATOM 879 O O . GLU A 1 106 ? -7.031 -10.659 -13.139 1.00 50.78 106 GLU A O 1
ATOM 884 N N . ASP A 1 107 ? -7.067 -11.638 -11.113 1.00 48.00 107 ASP A N 1
ATOM 885 C CA . ASP A 1 107 ? -8.443 -11.241 -10.760 1.00 48.00 107 ASP A CA 1
ATOM 886 C C . ASP A 1 107 ? -8.623 -9.716 -10.643 1.00 48.00 107 ASP A C 1
ATOM 888 O O . ASP A 1 107 ? -9.683 -9.160 -10.943 1.00 48.00 107 ASP A O 1
ATOM 892 N N . LYS A 1 108 ? -7.570 -8.998 -10.236 1.00 49.69 108 LYS A N 1
ATOM 893 C CA . LYS A 1 108 ? -7.605 -7.543 -9.974 1.00 49.69 108 LYS A CA 1
ATOM 894 C C . LYS A 1 108 ? -7.079 -6.700 -11.129 1.00 49.69 108 LYS A C 1
ATOM 896 O O . LYS A 1 108 ? -7.259 -5.486 -11.144 1.00 49.69 108 LYS A O 1
ATOM 901 N N . LEU A 1 109 ? -6.507 -7.343 -12.147 1.00 44.78 109 LEU A N 1
ATOM 902 C CA . LEU A 1 109 ? -6.278 -6.752 -13.465 1.00 44.78 109 LEU A CA 1
ATOM 903 C C . LEU A 1 109 ? -7.583 -6.585 -14.268 1.00 44.78 109 LEU A C 1
ATOM 905 O O . LEU A 1 109 ? -7.535 -6.028 -15.374 1.00 44.78 109 LEU A O 1
ATOM 909 N N . ILE A 1 110 ? -8.722 -7.081 -13.763 1.00 40.25 110 ILE A N 1
ATOM 910 C CA . ILE A 1 110 ? -9.990 -7.185 -14.505 1.00 40.25 110 ILE A CA 1
ATOM 911 C C . ILE A 1 110 ? -11.180 -6.498 -13.800 1.00 40.25 110 ILE A C 1
ATOM 913 O O . ILE A 1 110 ? -12.151 -6.157 -14.476 1.00 40.25 110 ILE A O 1
ATOM 917 N N . SER A 1 111 ? -11.124 -6.168 -12.505 1.00 35.97 111 SER A N 1
ATOM 918 C CA . SER A 1 111 ? -12.261 -5.515 -11.840 1.00 35.97 111 SER A CA 1
ATOM 919 C C . SER A 1 111 ? -12.325 -3.996 -12.088 1.00 35.97 111 SER A C 1
ATOM 921 O O . SER A 1 111 ? -11.506 -3.219 -11.608 1.00 35.97 111 SER A O 1
ATOM 923 N N . GLY A 1 112 ? -13.352 -3.568 -12.836 1.00 34.72 112 GLY A N 1
ATOM 924 C CA . GLY A 1 112 ? -14.060 -2.326 -12.506 1.00 34.72 112 GLY A CA 1
ATOM 925 C C . GLY A 1 112 ? -14.079 -1.168 -13.506 1.00 34.72 112 GLY A C 1
ATOM 926 O O . GLY A 1 112 ? -14.582 -0.109 -13.154 1.00 34.72 112 GLY A O 1
ATOM 927 N N . GLY A 1 113 ? -13.589 -1.297 -14.741 1.00 35.56 113 GLY A N 1
ATOM 928 C CA . GLY A 1 113 ? -13.905 -0.309 -15.793 1.00 35.56 113 GLY A CA 1
ATOM 929 C C . GLY A 1 113 ? -13.298 1.098 -15.637 1.00 35.56 113 GLY A C 1
ATOM 930 O O . GLY A 1 113 ? -13.755 2.023 -16.305 1.00 35.56 113 GLY A O 1
ATOM 931 N N . VAL A 1 114 ? -12.264 1.286 -14.807 1.00 41.62 114 VAL A N 1
ATOM 932 C CA . VAL A 1 114 ? -11.282 2.356 -15.049 1.00 41.62 114 VAL A CA 1
ATOM 933 C C . VAL A 1 114 ? -10.261 1.778 -16.015 1.00 41.62 114 VAL A C 1
ATOM 935 O O . VAL A 1 114 ? -9.575 0.799 -15.712 1.00 41.62 114 VAL A O 1
ATOM 938 N N . THR A 1 115 ? -10.201 2.328 -17.221 1.00 44.97 115 THR A N 1
ATOM 939 C CA . THR A 1 115 ? -9.191 1.968 -18.210 1.00 44.97 115 THR A CA 1
ATOM 940 C C . THR A 1 115 ? -7.805 1.987 -17.569 1.00 44.97 115 THR A C 1
ATOM 942 O O . THR A 1 115 ? -7.388 2.957 -16.941 1.00 44.97 115 THR A O 1
ATOM 945 N N . LYS A 1 116 ? -7.091 0.874 -17.760 1.00 53.56 116 LYS A N 1
ATOM 946 C CA . LYS A 1 116 ? -5.748 0.494 -17.285 1.00 53.56 116 LYS A CA 1
ATOM 947 C C . LYS A 1 116 ? -4.618 1.543 -17.422 1.00 53.56 116 LYS A C 1
ATOM 949 O O . LYS A 1 116 ? -3.482 1.228 -17.069 1.00 53.56 116 LYS A O 1
ATOM 954 N N . GLN A 1 117 ? -4.884 2.746 -17.932 1.00 51.97 117 GLN A N 1
ATOM 955 C CA . GLN A 1 117 ? -3.910 3.813 -18.190 1.00 51.97 117 GLN A CA 1
ATOM 956 C C . GLN A 1 117 ? -3.957 4.977 -17.183 1.00 51.97 117 GLN A C 1
ATOM 958 O O . GLN A 1 117 ? -2.900 5.557 -16.927 1.00 51.97 117 GLN A O 1
ATOM 963 N N . ASP A 1 118 ? -5.094 5.247 -16.531 1.00 62.12 118 ASP A N 1
ATOM 964 C CA . ASP A 1 118 ? -5.250 6.439 -15.668 1.00 62.12 118 ASP A CA 1
ATOM 965 C C . ASP A 1 118 ? -4.960 6.179 -14.185 1.00 62.12 118 ASP A C 1
ATOM 967 O O . ASP A 1 118 ? -4.882 7.098 -13.369 1.00 62.12 118 ASP A O 1
ATOM 971 N N . PHE A 1 119 ? -4.718 4.920 -13.812 1.00 75.50 119 PHE A N 1
ATOM 972 C CA . PHE A 1 119 ? -4.258 4.598 -12.468 1.00 75.50 119 PHE A CA 1
ATOM 973 C C . PHE A 1 119 ? -2.837 5.137 -12.272 1.00 75.50 119 PHE A C 1
ATOM 975 O O . PHE A 1 119 ? -1.877 4.588 -12.821 1.00 75.50 119 PHE A O 1
ATOM 982 N N . HIS A 1 120 ? -2.700 6.237 -11.529 1.00 84.81 120 HIS A N 1
ATOM 983 C CA . HIS A 1 120 ? -1.408 6.817 -11.148 1.00 84.81 120 HIS A CA 1
ATOM 984 C C . HIS A 1 120 ? -1.236 6.986 -9.630 1.00 84.81 120 HIS A C 1
ATOM 986 O O . HIS A 1 120 ? -0.156 7.372 -9.173 1.00 84.81 120 HIS A O 1
ATOM 992 N N . ALA A 1 121 ? -2.269 6.672 -8.847 1.00 87.62 121 ALA A N 1
ATOM 993 C CA . ALA A 1 121 ? -2.214 6.741 -7.395 1.00 87.62 121 ALA A CA 1
ATOM 994 C C . ALA A 1 121 ? -1.151 5.778 -6.846 1.00 87.62 121 ALA A C 1
ATOM 996 O O . ALA A 1 121 ? -1.031 4.651 -7.327 1.00 87.62 121 ALA A O 1
ATOM 997 N N . LYS A 1 122 ? -0.389 6.228 -5.843 1.00 93.50 122 LYS A N 1
ATOM 998 C CA . LYS A 1 122 ? 0.459 5.347 -5.040 1.00 93.50 122 LYS A CA 1
ATOM 999 C C . LYS A 1 122 ? 0.020 5.424 -3.595 1.00 93.50 122 LYS A C 1
ATOM 1001 O O . LYS A 1 122 ? 0.048 6.497 -2.987 1.00 93.50 122 LYS A O 1
ATOM 1006 N N . PHE A 1 123 ? -0.417 4.293 -3.076 1.00 95.06 123 PHE A N 1
ATOM 1007 C CA . PHE A 1 123 ? -0.757 4.159 -1.676 1.00 95.06 123 PHE A CA 1
ATOM 1008 C C . PHE A 1 123 ? -0.615 2.709 -1.233 1.00 95.06 123 PHE A C 1
ATOM 1010 O O . PHE A 1 123 ? -0.700 1.769 -2.019 1.00 95.06 123 PHE A O 1
ATOM 1017 N N . TYR A 1 124 ? -0.391 2.545 0.054 1.00 95.88 124 TYR A N 1
ATOM 1018 C CA . TYR A 1 124 ? -0.121 1.285 0.708 1.00 95.88 124 TYR A CA 1
ATOM 1019 C C . TYR A 1 124 ? -0.910 1.299 2.003 1.00 95.88 124 TYR A C 1
ATOM 1021 O O . TYR A 1 124 ? -0.817 2.270 2.752 1.00 95.88 124 TYR A O 1
ATOM 1029 N N . ALA A 1 125 ? -1.713 0.273 2.248 1.00 95.50 125 ALA A N 1
ATOM 1030 C CA . ALA A 1 125 ? -2.644 0.283 3.357 1.00 95.50 125 ALA A CA 1
ATOM 1031 C C . ALA A 1 125 ? -2.692 -1.049 4.098 1.00 95.50 125 ALA A C 1
ATOM 1033 O O . ALA A 1 125 ? -2.740 -2.115 3.481 1.00 95.50 125 ALA A O 1
ATOM 1034 N N . GLY A 1 126 ? -2.752 -0.961 5.423 1.00 94.06 126 GLY A N 1
ATOM 1035 C CA . GLY A 1 126 ? -3.158 -2.042 6.309 1.00 94.06 126 GLY A CA 1
ATOM 1036 C C . GLY A 1 126 ? -4.589 -1.796 6.765 1.00 94.06 126 GLY A C 1
ATOM 1037 O O . GLY A 1 126 ? -4.857 -0.809 7.446 1.00 94.06 126 GLY A O 1
ATOM 1038 N N . LEU A 1 127 ? -5.509 -2.677 6.379 1.00 90.44 127 LEU A N 1
ATOM 1039 C CA . LEU A 1 127 ? -6.936 -2.559 6.658 1.00 90.44 127 LEU A CA 1
ATOM 1040 C C . LEU A 1 127 ? -7.304 -3.473 7.824 1.00 90.44 127 LEU A C 1
ATOM 1042 O O . LEU A 1 127 ? -7.101 -4.686 7.730 1.00 90.44 127 LEU A O 1
ATOM 1046 N N . SER A 1 128 ? -7.875 -2.913 8.885 1.00 85.94 128 SER A N 1
ATOM 1047 C CA . SER A 1 128 ? -8.505 -3.671 9.969 1.00 85.94 128 SER A CA 1
ATOM 1048 C C . SER A 1 128 ? -9.917 -3.173 10.256 1.00 85.94 128 SER A C 1
ATOM 1050 O O . SER A 1 128 ? -10.244 -2.042 9.892 1.00 85.94 128 SER A O 1
ATOM 1052 N N . ASP A 1 129 ? -10.714 -3.980 10.957 1.00 73.88 129 ASP A N 1
ATOM 1053 C CA . ASP A 1 129 ? -12.084 -3.615 11.356 1.00 73.88 129 ASP A CA 1
ATOM 1054 C C . ASP A 1 129 ? -12.165 -2.300 12.166 1.00 73.88 129 ASP A C 1
ATOM 1056 O O . ASP A 1 129 ? -13.166 -1.592 12.101 1.00 73.88 129 ASP A O 1
ATOM 1060 N N . GLY A 1 130 ? -11.121 -1.953 12.933 1.00 74.81 130 GLY A N 1
ATOM 1061 C CA . GLY A 1 130 ? -11.106 -0.753 13.786 1.00 74.81 130 GLY A CA 1
ATOM 1062 C C . GLY A 1 130 ? -10.415 0.467 13.172 1.00 74.81 130 GLY A C 1
ATOM 1063 O O . GLY A 1 130 ? -10.764 1.602 13.488 1.00 74.81 130 GLY A O 1
ATOM 1064 N N . ALA A 1 131 ? -9.425 0.253 12.305 1.00 87.31 131 ALA A N 1
ATOM 1065 C CA . ALA A 1 131 ? -8.634 1.326 11.712 1.00 87.31 131 ALA A CA 1
ATOM 1066 C C . ALA A 1 131 ? -7.960 0.884 10.409 1.00 87.31 131 ALA A C 1
ATOM 1068 O O . ALA A 1 131 ? -7.518 -0.258 10.263 1.00 87.31 131 ALA A O 1
ATOM 1069 N N . THR A 1 132 ? -7.830 1.817 9.473 1.00 92.38 132 THR A N 1
ATOM 1070 C CA . THR A 1 132 ? -7.018 1.659 8.268 1.00 92.38 132 THR A CA 1
ATOM 1071 C C . THR A 1 132 ? -5.825 2.598 8.340 1.00 92.38 132 THR A C 1
ATOM 1073 O O . THR A 1 132 ? -5.988 3.816 8.377 1.00 92.38 132 THR A O 1
ATOM 1076 N N . GLU A 1 133 ? -4.627 2.028 8.351 1.00 95.50 133 GLU A N 1
ATOM 1077 C CA . GLU A 1 133 ? -3.377 2.773 8.214 1.00 95.50 133 GLU A CA 1
ATOM 1078 C C . GLU A 1 133 ? -3.052 2.908 6.726 1.00 95.50 133 GLU A C 1
ATOM 1080 O O . GLU A 1 133 ? -3.093 1.916 5.999 1.00 95.50 133 GLU A O 1
ATOM 1085 N N . VAL A 1 134 ? -2.723 4.115 6.267 1.00 96.75 134 VAL A N 1
ATOM 1086 C CA . VAL A 1 134 ? -2.453 4.412 4.857 1.00 96.75 134 VAL A CA 1
ATOM 1087 C C . VAL A 1 134 ? -1.175 5.228 4.734 1.00 96.75 134 VAL A C 1
ATOM 1089 O O . VAL A 1 134 ? -1.107 6.353 5.217 1.00 96.75 134 VAL A O 1
ATOM 1092 N N . LEU A 1 135 ? -0.190 4.690 4.018 1.00 97.75 135 LEU A N 1
ATOM 1093 C CA . LEU A 1 135 ? 0.941 5.437 3.477 1.00 97.75 135 LEU A CA 1
ATOM 1094 C C . LEU A 1 135 ? 0.630 5.800 2.023 1.00 97.75 135 LEU A C 1
ATOM 1096 O O . LEU A 1 135 ? 0.370 4.918 1.213 1.00 97.75 135 LEU A O 1
ATOM 1100 N N . SER A 1 136 ? 0.673 7.074 1.656 1.00 96.88 136 SER A N 1
ATOM 1101 C CA . SER A 1 136 ? 0.381 7.537 0.293 1.00 96.88 136 SER A CA 1
ATOM 1102 C C . SER A 1 136 ? 1.348 8.625 -0.152 1.00 96.88 136 SER A C 1
ATOM 1104 O O . SER A 1 136 ? 2.009 9.242 0.677 1.00 96.88 136 SER A O 1
ATOM 1106 N N . GLY A 1 137 ? 1.467 8.853 -1.459 1.00 94.75 137 GLY A N 1
ATOM 1107 C CA . GLY A 1 137 ? 2.353 9.895 -1.971 1.00 94.75 137 GLY A CA 1
ATOM 1108 C C . GLY A 1 137 ? 2.732 9.726 -3.435 1.00 94.75 137 GLY A C 1
ATOM 1109 O O . GLY A 1 137 ? 2.022 9.092 -4.218 1.00 94.75 137 GLY A O 1
ATOM 1110 N N . SER A 1 138 ? 3.874 10.302 -3.806 1.00 92.56 138 SER A N 1
ATOM 1111 C CA . SER A 1 138 ? 4.397 10.271 -5.178 1.00 92.56 138 SER A CA 1
ATOM 1112 C C . SER A 1 138 ? 5.311 9.068 -5.468 1.00 92.56 138 SER A C 1
ATOM 1114 O O . SER A 1 138 ? 5.535 8.728 -6.633 1.00 92.56 138 SER A O 1
ATOM 1116 N N . ALA A 1 139 ? 5.743 8.340 -4.433 1.00 92.94 139 ALA A N 1
ATOM 1117 C CA . ALA A 1 139 ? 6.651 7.203 -4.556 1.00 92.94 139 ALA A CA 1
ATOM 1118 C C . ALA A 1 139 ? 5.982 5.922 -5.092 1.00 92.94 139 ALA A C 1
ATOM 1120 O O . ALA A 1 139 ? 5.116 5.324 -4.451 1.00 92.94 139 ALA A O 1
ATOM 1121 N N . ASN A 1 140 ? 6.450 5.458 -6.255 1.00 92.56 140 ASN A N 1
ATOM 1122 C CA . ASN A 1 140 ? 6.229 4.086 -6.732 1.00 92.56 140 ASN A CA 1
ATOM 1123 C C . ASN A 1 140 ? 7.137 3.083 -5.993 1.00 92.56 140 ASN A C 1
ATOM 1125 O O . ASN A 1 140 ? 8.033 3.476 -5.248 1.00 92.56 140 ASN A O 1
ATOM 1129 N N . LEU A 1 141 ? 6.958 1.789 -6.274 1.00 91.19 141 LEU A N 1
ATOM 1130 C CA . LEU A 1 141 ? 7.803 0.714 -5.752 1.00 91.19 141 LEU A CA 1
ATOM 1131 C C . LEU A 1 141 ? 9.164 0.717 -6.457 1.00 91.19 141 LEU A C 1
ATOM 1133 O O . LEU A 1 141 ? 9.339 0.116 -7.517 1.00 91.19 141 LEU A O 1
ATOM 1137 N N . LEU A 1 142 ? 10.114 1.463 -5.902 1.00 91.88 142 LEU A N 1
ATOM 1138 C CA . LEU A 1 142 ? 11.434 1.702 -6.478 1.00 91.88 142 LEU A CA 1
ATOM 1139 C C . LEU A 1 142 ? 12.417 2.109 -5.372 1.00 91.88 142 LEU A C 1
ATOM 1141 O O . LEU A 1 142 ? 12.025 2.766 -4.416 1.00 91.88 142 LEU A O 1
ATOM 1145 N N . ARG A 1 143 ? 13.703 1.769 -5.519 1.00 92.56 143 ARG A N 1
ATOM 1146 C CA . ARG A 1 143 ? 14.796 2.277 -4.668 1.00 92.56 143 ARG A CA 1
ATOM 1147 C C . ARG A 1 143 ? 15.645 3.287 -5.440 1.00 92.56 143 ARG A C 1
ATOM 1149 O O . ARG A 1 143 ? 15.720 3.224 -6.665 1.00 92.56 143 ARG A O 1
ATOM 1156 N N . GLY A 1 144 ? 16.277 4.217 -4.732 1.00 91.81 144 GLY A N 1
ATOM 1157 C CA . GLY A 1 144 ? 17.138 5.233 -5.333 1.00 91.81 144 GLY A CA 1
ATOM 1158 C C . GLY A 1 144 ? 17.210 6.529 -4.520 1.00 91.81 144 GLY A C 1
ATOM 1159 O O . GLY A 1 144 ? 16.466 6.691 -3.552 1.00 91.81 144 GLY A O 1
ATOM 1160 N N . PRO A 1 145 ? 18.093 7.459 -4.918 1.00 94.19 145 PRO A N 1
ATOM 1161 C CA . PRO A 1 145 ? 18.349 8.693 -4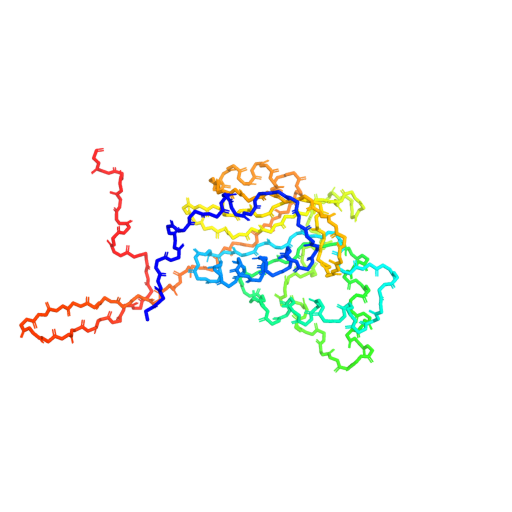.176 1.00 94.19 145 PRO A CA 1
ATOM 1162 C C . PRO A 1 145 ? 17.316 9.798 -4.440 1.00 94.19 145 PRO A C 1
ATOM 1164 O O . PRO A 1 145 ? 17.297 10.787 -3.717 1.00 94.19 145 PRO A O 1
ATOM 1167 N N . SER A 1 146 ? 16.471 9.670 -5.474 1.00 93.69 146 SER A N 1
ATOM 1168 C CA . SER A 1 146 ? 15.456 10.687 -5.770 1.00 93.69 146 SER A CA 1
ATOM 1169 C C . SER A 1 146 ? 14.485 10.846 -4.604 1.00 93.69 146 SER A C 1
ATOM 1171 O O . SER A 1 146 ? 14.035 9.848 -4.036 1.00 93.69 146 SER A O 1
ATOM 1173 N N . ILE A 1 147 ? 14.147 12.097 -4.315 1.00 96.75 147 ILE A N 1
ATOM 1174 C CA . ILE A 1 147 ? 13.240 12.482 -3.241 1.00 96.75 147 ILE A CA 1
ATOM 1175 C C . ILE A 1 147 ? 11.790 12.426 -3.725 1.00 96.75 147 ILE A C 1
ATOM 1177 O O . ILE A 1 147 ? 11.484 12.837 -4.842 1.00 96.75 147 ILE A O 1
ATOM 1181 N N . GLU A 1 148 ? 10.907 11.919 -2.874 1.00 96.62 148 GLU A N 1
ATOM 1182 C CA . GLU A 1 148 ? 9.466 11.824 -3.087 1.00 96.62 148 GLU A CA 1
ATOM 1183 C C . GLU A 1 148 ? 8.743 12.332 -1.835 1.00 96.62 148 GLU A C 1
ATOM 1185 O O . GLU A 1 148 ? 9.264 12.237 -0.721 1.00 96.62 148 GLU A O 1
ATOM 1190 N N . ASN A 1 149 ? 7.531 12.857 -2.012 1.00 96.94 149 ASN A N 1
ATOM 1191 C CA . ASN A 1 149 ? 6.688 13.264 -0.895 1.00 96.94 149 ASN A CA 1
ATOM 1192 C C . ASN A 1 149 ? 5.775 12.108 -0.486 1.00 96.94 149 ASN A C 1
ATOM 1194 O O . ASN A 1 149 ? 5.101 11.519 -1.341 1.00 96.94 149 ASN A O 1
ATOM 1198 N N . ILE A 1 150 ? 5.722 11.817 0.812 1.00 97.56 150 ILE A N 1
ATOM 1199 C CA . ILE A 1 150 ? 4.805 10.835 1.391 1.00 97.56 150 ILE A CA 1
ATOM 1200 C C . ILE A 1 150 ? 4.043 11.409 2.577 1.00 97.56 150 ILE A C 1
ATOM 1202 O O . ILE A 1 150 ? 4.498 12.324 3.266 1.00 97.56 150 ILE A O 1
ATOM 1206 N N . SER A 1 151 ? 2.871 10.835 2.812 1.00 97.19 151 SER A N 1
ATOM 1207 C CA . SER A 1 151 ? 2.078 11.063 4.003 1.00 97.19 151 SER A CA 1
ATOM 1208 C C . SER A 1 151 ? 1.518 9.753 4.538 1.00 97.19 151 SER A C 1
ATOM 1210 O O . SER A 1 151 ? 1.086 8.888 3.772 1.00 97.19 151 SER A O 1
ATOM 1212 N N . PHE A 1 152 ? 1.517 9.629 5.859 1.00 96.75 152 PHE A N 1
ATOM 1213 C CA . PHE A 1 152 ? 0.902 8.548 6.602 1.00 96.75 152 PHE A CA 1
ATOM 1214 C C . PHE A 1 152 ? -0.289 9.062 7.407 1.00 96.75 152 PHE A C 1
ATOM 1216 O O . PHE A 1 152 ? -0.182 10.069 8.111 1.00 96.75 152 PHE A O 1
ATOM 1223 N N . ALA A 1 153 ? -1.405 8.346 7.329 1.00 95.12 153 ALA A N 1
ATOM 1224 C CA . ALA A 1 153 ? -2.613 8.655 8.075 1.00 95.12 153 ALA A CA 1
ATOM 1225 C C . ALA A 1 153 ? -3.317 7.381 8.542 1.00 95.12 153 ALA A C 1
ATOM 1227 O O . ALA A 1 153 ? -3.312 6.362 7.850 1.00 95.12 153 ALA A O 1
ATOM 1228 N N . THR A 1 154 ? -3.990 7.484 9.683 1.00 93.62 154 THR A N 1
ATOM 1229 C CA . THR A 1 154 ? -4.941 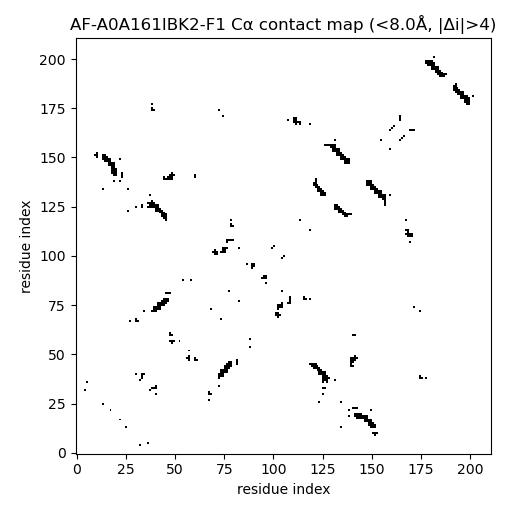6.481 10.163 1.00 93.62 154 THR A CA 1
ATOM 1230 C C . THR A 1 154 ? -6.360 7.004 9.940 1.00 93.62 154 THR A C 1
ATOM 1232 O O . THR A 1 154 ? -6.649 8.156 10.259 1.00 93.62 154 THR A O 1
ATOM 1235 N N . MET A 1 155 ? -7.248 6.190 9.371 1.00 93.44 155 MET A N 1
ATOM 1236 C CA . MET A 1 155 ? -8.641 6.566 9.100 1.00 93.44 155 MET A CA 1
ATOM 1237 C C . MET A 1 155 ? -9.604 5.395 9.296 1.00 93.44 155 MET A C 1
ATOM 1239 O O . MET A 1 155 ? -9.184 4.244 9.418 1.00 93.44 155 MET A O 1
ATOM 1243 N N . THR A 1 156 ? -10.906 5.678 9.317 1.00 91.50 156 THR A N 1
ATOM 1244 C CA . THR A 1 156 ? -11.929 4.626 9.368 1.00 91.50 156 THR A CA 1
ATOM 1245 C C . THR A 1 156 ? -11.949 3.823 8.064 1.00 91.50 156 THR A C 1
ATOM 1247 O O . THR A 1 156 ? -11.580 4.322 6.997 1.00 91.50 156 THR A O 1
ATOM 1250 N N . GLN A 1 157 ? -12.417 2.575 8.117 1.00 87.38 157 GLN A N 1
ATOM 1251 C CA . GLN A 1 157 ? -12.591 1.769 6.905 1.00 87.38 157 GLN A CA 1
ATOM 1252 C C . GLN A 1 157 ? -13.604 2.402 5.932 1.00 87.38 157 GLN A C 1
ATOM 1254 O O . GLN A 1 157 ? -13.433 2.306 4.714 1.00 87.38 157 GLN A O 1
ATOM 1259 N N . ALA A 1 158 ? -14.630 3.083 6.456 1.00 88.94 158 ALA A N 1
ATOM 1260 C CA . ALA A 1 158 ? -15.611 3.812 5.657 1.00 88.94 158 ALA A CA 1
ATOM 1261 C C . ALA A 1 158 ? -14.958 4.974 4.887 1.00 88.94 158 ALA A C 1
ATOM 1263 O O . ALA A 1 158 ? -15.107 5.062 3.667 1.00 88.94 158 ALA A O 1
ATOM 1264 N N . ASP A 1 159 ? -14.155 5.801 5.567 1.00 93.00 159 ASP A N 1
ATOM 1265 C CA . ASP A 1 159 ? -13.388 6.879 4.931 1.00 93.00 159 ASP A CA 1
ATOM 1266 C C . ASP A 1 159 ? -12.441 6.344 3.857 1.00 93.00 159 ASP A C 1
ATOM 1268 O O . ASP A 1 159 ? -12.378 6.887 2.753 1.00 93.00 159 ASP A O 1
ATOM 1272 N N . PHE A 1 160 ? -11.714 5.266 4.160 1.00 92.56 160 PHE A N 1
ATOM 1273 C CA . PHE A 1 160 ? -10.803 4.651 3.202 1.00 92.56 160 PHE A CA 1
ATOM 1274 C C . PHE A 1 160 ? -11.542 4.153 1.955 1.00 92.56 160 PHE A C 1
ATOM 1276 O O . PHE A 1 160 ? -11.109 4.396 0.827 1.00 92.56 160 PHE A O 1
ATOM 1283 N N . THR A 1 161 ? -12.686 3.500 2.147 1.00 89.00 161 THR A N 1
ATOM 1284 C CA . THR A 1 161 ? -13.513 2.984 1.052 1.00 89.00 161 THR A CA 1
ATOM 1285 C C . THR A 1 161 ? -13.982 4.115 0.135 1.00 89.00 161 THR A C 1
ATOM 1287 O O . THR A 1 161 ? -13.734 4.054 -1.071 1.00 89.00 161 THR A O 1
ATOM 1290 N N . ALA A 1 162 ? -14.544 5.186 0.703 1.00 90.62 162 ALA A N 1
ATOM 1291 C CA . ALA A 1 162 ? -15.051 6.333 -0.052 1.00 90.62 162 ALA A CA 1
ATOM 1292 C C . ALA A 1 162 ? -13.942 7.132 -0.767 1.00 90.62 162 ALA A C 1
ATOM 1294 O O . ALA A 1 162 ? -14.120 7.620 -1.890 1.00 90.62 162 ALA A O 1
ATOM 1295 N N . ARG A 1 163 ? -12.773 7.283 -0.127 1.00 91.19 163 ARG A N 1
ATOM 1296 C CA . ARG A 1 163 ? -11.660 8.095 -0.652 1.00 91.19 163 ARG A CA 1
ATOM 1297 C C . ARG A 1 163 ? -10.779 7.341 -1.649 1.00 91.19 163 ARG A C 1
ATOM 1299 O O . ARG A 1 163 ? -10.231 7.978 -2.546 1.00 91.19 163 ARG A O 1
ATOM 1306 N N . TYR A 1 164 ? -10.655 6.017 -1.521 1.00 89.81 164 TYR A N 1
ATOM 1307 C CA . TYR A 1 164 ? -9.755 5.199 -2.342 1.00 89.81 164 TYR A CA 1
ATOM 1308 C C . TYR A 1 164 ? -10.506 4.170 -3.192 1.00 89.81 164 TYR A C 1
ATOM 1310 O O . TYR A 1 164 ? -10.432 4.211 -4.419 1.00 89.81 164 TYR A O 1
ATOM 1318 N N . LEU A 1 165 ? -11.219 3.232 -2.569 1.00 85.06 165 LEU A N 1
ATOM 1319 C CA . LEU A 1 165 ? -11.682 2.017 -3.256 1.00 85.06 165 LEU A CA 1
ATOM 1320 C C . LEU A 1 165 ? -12.793 2.278 -4.263 1.00 85.06 165 LEU A C 1
ATOM 1322 O O . LEU A 1 165 ? -12.707 1.806 -5.396 1.00 85.06 165 LEU A O 1
ATOM 1326 N N . GLU A 1 166 ? -13.782 3.088 -3.893 1.00 85.00 166 GLU A N 1
ATOM 1327 C CA . GLU A 1 166 ? -14.867 3.475 -4.798 1.00 85.00 166 GLU A CA 1
ATOM 1328 C C . GLU A 1 166 ? -14.342 4.265 -6.001 1.00 85.00 166 GLU A C 1
ATOM 1330 O O . GLU A 1 166 ? -14.802 4.077 -7.127 1.00 85.00 166 GLU A O 1
ATOM 1335 N N . LYS A 1 167 ? -13.319 5.106 -5.790 1.00 82.81 167 LYS A N 1
ATOM 1336 C CA . LYS A 1 167 ? -12.676 5.885 -6.861 1.00 82.81 167 LYS A CA 1
ATOM 1337 C C . LYS A 1 167 ? -11.909 5.001 -7.837 1.00 82.81 167 LYS A C 1
ATOM 1339 O O . LYS A 1 167 ? -11.877 5.290 -9.030 1.00 82.81 167 LYS A O 1
ATOM 1344 N N . LEU A 1 168 ? -11.308 3.925 -7.336 1.00 76.06 168 LEU A N 1
ATOM 1345 C CA . LEU A 1 168 ? -10.571 2.954 -8.143 1.00 76.06 168 LEU A CA 1
ATOM 1346 C C . LEU A 1 168 ? -11.476 1.871 -8.738 1.00 76.06 168 LEU A C 1
ATOM 1348 O O . LEU A 1 168 ? -11.030 1.147 -9.624 1.00 76.06 168 LEU A O 1
ATOM 1352 N N . LYS A 1 169 ? -12.729 1.770 -8.272 1.00 74.75 169 LYS A N 1
ATOM 1353 C CA . LYS A 1 169 ? -13.689 0.712 -8.625 1.00 74.75 169 LYS A CA 1
ATOM 1354 C C . LYS A 1 169 ? -13.123 -0.696 -8.390 1.00 74.75 169 LYS A C 1
ATOM 1356 O O . LYS A 1 169 ? -13.456 -1.638 -9.104 1.00 74.75 169 LYS A O 1
ATOM 1361 N N . VAL A 1 170 ? -12.261 -0.830 -7.381 1.00 67.69 170 VAL A N 1
ATOM 1362 C CA . VAL A 1 170 ? -11.607 -2.091 -7.020 1.00 67.69 170 VAL A CA 1
ATOM 1363 C C . VAL A 1 170 ? -12.372 -2.735 -5.875 1.00 67.69 170 VAL A C 1
ATOM 1365 O O . VAL A 1 170 ? -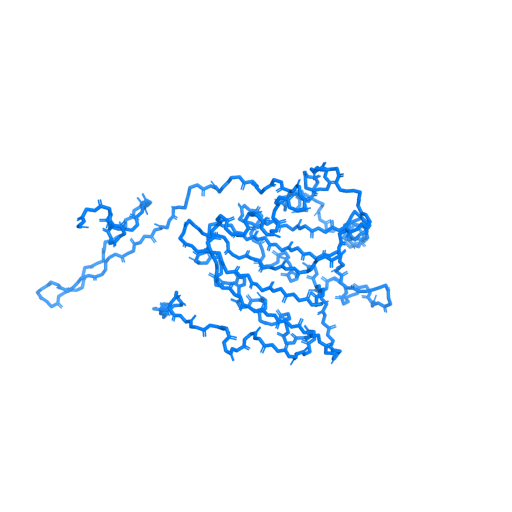12.499 -2.156 -4.797 1.00 67.69 170 VAL A O 1
ATOM 1368 N N . ALA A 1 171 ? -12.824 -3.968 -6.086 1.00 64.94 171 ALA A N 1
ATOM 1369 C CA . ALA A 1 171 ? -13.279 -4.817 -4.997 1.00 64.94 171 ALA A CA 1
ATOM 1370 C C . ALA A 1 171 ? -12.057 -5.410 -4.279 1.00 64.94 171 ALA A C 1
ATOM 1372 O O . ALA A 1 171 ? -11.245 -6.106 -4.893 1.00 64.94 171 ALA A O 1
ATOM 1373 N N . ILE A 1 172 ? -11.912 -5.143 -2.979 1.00 65.25 172 ILE A N 1
ATOM 1374 C CA . ILE A 1 172 ? -10.931 -5.858 -2.155 1.00 65.25 172 ILE A CA 1
ATOM 1375 C C . ILE A 1 172 ? -11.574 -7.171 -1.689 1.00 65.25 172 ILE A C 1
ATOM 1377 O O . ILE A 1 172 ? -12.651 -7.112 -1.088 1.00 65.25 172 ILE A O 1
ATOM 1381 N N . PRO A 1 173 ? -10.925 -8.335 -1.889 1.00 59.69 173 PRO A N 1
ATOM 1382 C CA . PRO A 1 173 ? -11.426 -9.623 -1.412 1.00 59.69 173 PRO A CA 1
ATOM 1383 C C . PRO A 1 173 ? -11.752 -9.567 0.074 1.00 59.69 173 PRO A C 1
ATOM 1385 O O . PRO A 1 173 ? -10.956 -9.012 0.829 1.00 59.69 173 PRO A O 1
ATOM 1388 N N . THR A 1 174 ? -12.893 -10.115 0.493 1.00 57.72 174 THR A N 1
ATOM 1389 C CA . THR A 1 174 ? -13.311 -10.182 1.903 1.00 57.72 174 THR A CA 1
ATOM 1390 C C . THR A 1 174 ? -12.229 -10.859 2.748 1.00 57.72 174 THR A C 1
ATOM 1392 O O . THR A 1 174 ? -11.643 -11.848 2.316 1.00 57.72 174 THR A O 1
ATOM 1395 N N . ALA A 1 175 ? -11.926 -10.310 3.930 1.00 58.75 175 ALA A N 1
ATOM 1396 C CA . ALA A 1 175 ? -10.911 -10.888 4.808 1.00 58.75 175 ALA A CA 1
ATOM 1397 C C . ALA A 1 175 ? -11.318 -12.316 5.182 1.00 58.75 175 ALA A C 1
ATOM 1399 O O . ALA A 1 175 ? -12.474 -12.553 5.539 1.00 58.75 175 ALA A O 1
ATOM 1400 N N . ALA A 1 176 ? -10.363 -13.245 5.177 1.00 55.59 176 ALA A N 1
ATOM 1401 C CA . ALA A 1 176 ? -10.520 -14.444 5.985 1.00 55.59 176 ALA A CA 1
ATOM 1402 C C . ALA A 1 176 ? -10.653 -14.009 7.454 1.00 55.59 176 ALA A C 1
ATOM 1404 O O . ALA A 1 176 ? -9.943 -13.101 7.893 1.00 55.59 176 ALA A O 1
ATOM 1405 N N . SER A 1 177 ? -11.566 -14.626 8.212 1.00 55.12 177 SER A N 1
ATOM 1406 C CA . SER A 1 177 ? -11.760 -14.302 9.629 1.00 55.12 177 SER A CA 1
ATOM 1407 C C . SER A 1 177 ? -10.417 -14.348 10.357 1.00 55.12 177 SER A C 1
ATOM 1409 O O . SER A 1 177 ? -9.745 -15.387 10.345 1.00 55.12 177 SER A O 1
ATOM 1411 N N . ARG A 1 178 ? -10.019 -13.243 10.991 1.00 56.12 178 ARG A N 1
ATOM 1412 C CA . ARG A 1 178 ? -8.764 -13.173 11.731 1.00 56.12 178 ARG A CA 1
ATOM 1413 C C . ARG A 1 178 ? -8.797 -14.145 12.905 1.00 56.12 178 ARG A C 1
ATOM 1415 O O . ARG A 1 178 ? -9.458 -13.904 13.909 1.00 56.12 178 ARG A O 1
ATOM 1422 N N . ARG A 1 179 ? -8.038 -15.232 12.791 1.00 52.41 179 ARG A N 1
ATOM 1423 C CA . ARG A 1 179 ? -7.717 -16.112 13.915 1.00 52.41 179 ARG A CA 1
ATOM 1424 C C . ARG A 1 179 ? -6.384 -15.655 14.485 1.00 52.41 179 ARG A C 1
ATOM 1426 O O . ARG A 1 179 ? -5.340 -16.140 14.067 1.00 52.41 179 ARG A O 1
ATOM 1433 N N . LEU A 1 180 ? -6.404 -14.667 15.379 1.00 55.00 180 LEU A N 1
ATOM 1434 C CA . LEU A 1 180 ? -5.229 -14.453 16.218 1.00 55.00 180 LEU A CA 1
ATOM 1435 C C . LEU A 1 180 ? -5.266 -15.503 17.324 1.00 55.00 180 LEU A C 1
ATOM 1437 O O . LEU A 1 180 ? -6.216 -15.474 18.107 1.00 55.00 180 LEU A O 1
ATOM 1441 N N . PRO A 1 181 ? -4.275 -16.400 17.425 1.00 57.09 181 PRO A N 1
ATOM 1442 C CA . PRO A 1 181 ? -4.016 -17.035 18.702 1.00 57.09 181 PRO A CA 1
ATOM 1443 C C . PRO A 1 181 ? -3.600 -15.925 19.669 1.00 57.09 181 PRO A C 1
ATOM 1445 O O . PRO A 1 181 ? -2.751 -15.088 19.346 1.00 57.09 181 PRO A O 1
ATOM 1448 N N . TYR A 1 182 ? -4.244 -15.865 20.825 1.00 65.62 182 TYR A N 1
ATOM 1449 C CA . TYR A 1 182 ? -3.826 -14.976 21.899 1.00 65.62 182 TYR A CA 1
ATOM 1450 C C . TYR A 1 182 ? -3.424 -15.813 23.101 1.00 65.62 182 TYR A C 1
ATOM 1452 O O . TYR A 1 182 ? -4.082 -16.789 23.455 1.00 65.62 182 TYR A O 1
ATOM 1460 N N . GLU A 1 183 ? -2.317 -15.413 23.712 1.00 68.50 183 GLU A N 1
ATOM 1461 C CA . GLU A 1 183 ? -1.848 -15.969 24.969 1.00 68.50 183 GLU A CA 1
ATOM 1462 C C . GLU A 1 183 ? -2.212 -14.997 26.081 1.00 68.50 183 GLU A C 1
ATOM 1464 O O . GLU A 1 183 ? -1.847 -13.819 26.047 1.00 68.50 183 GLU A O 1
ATOM 1469 N N . ILE A 1 184 ? -2.956 -15.486 27.067 1.00 71.69 184 ILE A N 1
ATOM 1470 C CA . ILE A 1 184 ? -3.174 -14.753 28.307 1.00 71.69 184 ILE A CA 1
ATOM 1471 C C . ILE A 1 184 ? -2.150 -15.266 29.308 1.00 71.69 184 ILE A C 1
ATOM 1473 O O . ILE A 1 184 ? -2.196 -16.429 29.702 1.00 71.69 184 ILE A O 1
ATOM 1477 N N . VAL A 1 185 ? -1.241 -14.386 29.723 1.00 80.75 185 VAL A N 1
ATOM 1478 C CA . VAL A 1 185 ? -0.251 -14.675 30.762 1.00 80.75 185 VAL A CA 1
ATOM 1479 C C . VAL A 1 185 ? -0.711 -14.020 32.061 1.00 80.75 185 VAL A C 1
ATOM 1481 O O . VAL A 1 185 ? -0.874 -12.801 32.117 1.00 80.75 185 VAL A O 1
ATOM 1484 N N . LYS A 1 186 ? -0.942 -14.822 33.103 1.00 83.56 186 LYS A N 1
ATOM 1485 C CA . LYS A 1 186 ? -1.332 -14.357 34.444 1.00 83.56 186 LYS A CA 1
ATOM 1486 C C . LYS A 1 186 ? -0.336 -14.850 35.486 1.00 83.56 186 LYS A C 1
ATOM 1488 O O . LYS A 1 186 ? 0.256 -15.912 35.319 1.00 83.56 186 LYS A O 1
ATOM 1493 N N . SER A 1 187 ? -0.169 -14.079 36.557 1.00 81.44 187 SER A N 1
ATOM 1494 C CA . SER A 1 187 ? 0.565 -14.510 37.749 1.00 81.44 187 SER A CA 1
ATOM 1495 C C . SER A 1 187 ? -0.439 -14.876 38.837 1.00 81.44 187 SER A C 1
ATOM 1497 O O . SER A 1 187 ? -1.220 -14.025 39.260 1.00 81.44 187 SER A O 1
ATOM 1499 N N . GLU A 1 188 ? -0.428 -16.133 39.273 1.00 86.56 188 GLU A N 1
ATOM 1500 C CA . GLU A 1 188 ? -1.242 -16.639 40.381 1.00 86.56 188 GLU A CA 1
ATOM 1501 C C . GLU A 1 188 ? -0.322 -17.354 41.376 1.00 86.56 188 GLU A C 1
ATOM 1503 O O . GLU A 1 188 ? 0.427 -18.261 41.015 1.00 86.56 188 GLU A O 1
ATOM 1508 N N . GLY A 1 189 ? -0.315 -16.905 42.636 1.00 79.31 189 GLY A N 1
ATOM 1509 C CA . GLY A 1 189 ? 0.486 -17.530 43.697 1.00 79.31 189 GLY A CA 1
ATOM 1510 C C . GLY A 1 189 ? 2.003 -17.550 43.446 1.00 79.31 189 GLY A C 1
ATOM 1511 O O . GLY A 1 189 ? 2.685 -18.443 43.936 1.00 79.31 189 GLY A O 1
ATOM 1512 N N . GLY A 1 190 ? 2.538 -16.608 42.660 1.00 85.44 190 GLY A N 1
ATOM 1513 C CA . GLY A 1 190 ? 3.962 -16.566 42.294 1.00 85.44 190 GLY A CA 1
ATOM 1514 C C . GLY A 1 190 ? 4.350 -17.473 41.120 1.00 85.44 190 GLY A C 1
ATOM 1515 O O . GLY A 1 190 ? 5.521 -17.505 40.748 1.00 85.44 190 GLY A O 1
ATOM 1516 N N . SER A 1 191 ? 3.387 -18.171 40.513 1.00 76.69 191 SER A N 1
ATOM 1517 C CA . SER A 1 191 ? 3.579 -18.960 39.293 1.00 76.69 191 SER A CA 1
ATOM 1518 C C . SER A 1 191 ? 2.968 -18.257 38.082 1.00 76.69 191 SER A C 1
ATOM 1520 O O . SER A 1 191 ? 1.922 -17.614 38.180 1.00 76.69 191 SER A O 1
ATOM 1522 N N . TRP A 1 192 ? 3.620 -18.391 36.927 1.00 84.25 192 TRP A N 1
ATOM 1523 C CA . TRP A 1 192 ? 3.118 -17.865 35.658 1.00 84.25 192 TRP A CA 1
ATOM 1524 C C . TRP A 1 192 ? 2.271 -18.917 34.949 1.00 84.25 192 TRP A C 1
ATOM 1526 O O . TRP A 1 192 ? 2.752 -20.008 34.650 1.00 84.25 192 TRP A O 1
ATOM 1536 N N . ILE A 1 193 ? 1.023 -18.570 34.649 1.00 84.44 193 ILE A N 1
ATOM 1537 C CA . ILE A 1 193 ? 0.094 -19.401 33.886 1.00 84.44 193 ILE A CA 1
ATOM 1538 C C . ILE A 1 193 ? -0.072 -18.761 32.513 1.00 84.44 193 ILE A C 1
ATOM 1540 O O . ILE A 1 193 ? -0.464 -17.597 32.411 1.00 84.44 193 ILE A O 1
ATOM 1544 N N . CYS A 1 194 ? 0.222 -19.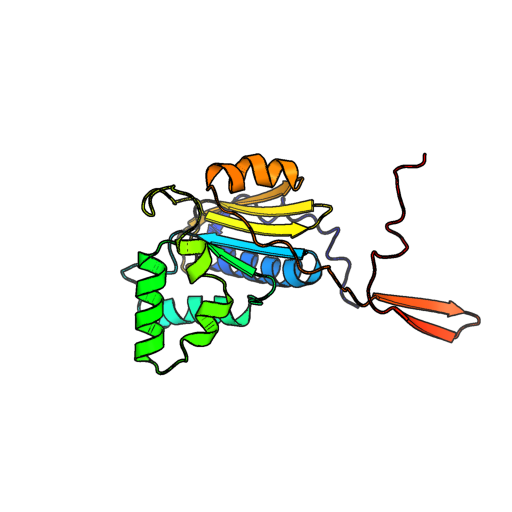522 31.460 1.00 76.81 194 CYS A N 1
ATOM 1545 C CA . CYS A 1 194 ? -0.072 -19.141 30.085 1.00 76.81 194 CYS A CA 1
ATOM 1546 C C . CYS A 1 194 ? -1.275 -19.947 29.591 1.00 76.81 194 CYS A C 1
ATOM 1548 O O . CYS A 1 194 ? -1.281 -21.174 29.674 1.00 76.81 194 CYS A O 1
ATOM 1550 N N . THR A 1 195 ? -2.304 -19.265 29.096 1.00 78.00 195 THR A N 1
ATOM 1551 C CA . THR A 1 195 ? -3.444 -19.896 28.424 1.00 78.00 195 THR A CA 1
ATOM 1552 C C . THR A 1 195 ? -3.441 -19.487 26.961 1.00 78.00 195 THR A C 1
ATOM 1554 O O . THR A 1 195 ? -3.670 -18.316 26.651 1.00 78.00 195 THR A O 1
ATOM 1557 N N . SER A 1 196 ? -3.198 -20.449 26.074 1.00 66.44 196 SER A N 1
ATOM 1558 C CA . SER A 1 196 ? -3.379 -20.277 24.633 1.00 66.44 196 SER A CA 1
ATOM 1559 C C . SER A 1 196 ? -4.863 -20.394 24.308 1.00 66.44 196 SER A C 1
ATOM 1561 O O . SER A 1 196 ? -5.503 -21.387 24.651 1.00 66.44 196 SER A O 1
ATOM 1563 N N . LEU A 1 197 ? -5.422 -19.372 23.671 1.00 64.56 197 LEU A N 1
ATOM 1564 C CA . LEU A 1 197 ? -6.807 -19.375 23.225 1.00 64.56 197 LEU A CA 1
ATOM 1565 C C . LEU A 1 197 ? -6.834 -19.426 21.700 1.00 64.56 197 LEU A C 1
ATOM 1567 O O . LEU A 1 197 ? -6.352 -18.517 21.016 1.00 64.56 197 LEU A O 1
ATOM 1571 N N . ASP A 1 198 ? -7.390 -20.521 21.182 1.00 53.75 198 ASP A N 1
ATOM 1572 C CA . ASP A 1 198 ? -7.598 -20.713 19.756 1.00 53.75 198 ASP A CA 1
ATOM 1573 C C . ASP A 1 198 ? -8.773 -19.852 19.286 1.00 53.75 198 ASP A C 1
ATOM 1575 O O . ASP A 1 198 ? -9.930 -20.112 19.598 1.00 53.75 198 ASP A O 1
ATOM 1579 N N . ALA A 1 199 ? -8.435 -18.839 18.486 1.00 52.91 199 ALA A N 1
ATOM 1580 C CA . ALA A 1 199 ? -9.308 -18.121 17.561 1.00 52.91 199 ALA A CA 1
ATOM 1581 C C . ALA A 1 199 ? -10.568 -17.440 18.146 1.00 52.91 199 ALA A C 1
ATOM 1583 O O . ALA A 1 199 ? -11.630 -18.037 18.293 1.00 52.91 199 ALA A O 1
ATOM 1584 N N . GLY A 1 200 ? -10.495 -16.113 18.299 1.00 56.69 200 GLY A N 1
ATOM 1585 C CA . GLY A 1 200 ? -11.652 -15.250 18.553 1.00 56.69 200 GLY A CA 1
ATOM 1586 C C . GLY A 1 200 ? -11.294 -13.761 18.589 1.00 56.69 200 GLY A C 1
ATOM 1587 O O . GLY A 1 200 ? -10.119 -13.391 18.521 1.00 56.69 200 GLY A O 1
ATOM 1588 N N . ARG A 1 201 ? -12.311 -12.890 18.699 1.00 48.75 201 ARG A N 1
ATOM 1589 C CA . ARG A 1 201 ? -12.122 -11.468 19.050 1.00 48.75 201 ARG A CA 1
ATOM 1590 C C . ARG A 1 201 ? -11.483 -11.432 20.441 1.00 48.75 201 ARG A C 1
ATOM 1592 O O . ARG A 1 201 ? -11.917 -12.173 21.320 1.00 48.75 201 ARG A O 1
ATOM 1599 N N . ALA A 1 202 ? -10.448 -10.616 20.643 1.00 49.12 202 ALA A N 1
ATOM 1600 C CA . ALA A 1 202 ? -9.776 -10.566 21.939 1.00 49.12 202 ALA A CA 1
ATOM 1601 C C . ALA A 1 202 ? -10.798 -10.244 23.053 1.00 49.12 202 ALA A C 1
ATOM 1603 O O . ALA A 1 202 ? -11.600 -9.330 22.866 1.00 49.12 202 ALA A O 1
ATOM 1604 N N . PRO A 1 203 ? -10.791 -10.948 24.198 1.00 55.47 203 PRO A N 1
ATOM 1605 C CA . PRO A 1 203 ? -11.848 -10.831 25.208 1.00 55.47 203 PRO A CA 1
ATOM 1606 C C . PRO A 1 203 ? -11.948 -9.439 25.855 1.00 55.47 203 PRO A C 1
ATOM 1608 O O . PRO A 1 203 ? -12.970 -9.111 26.444 1.00 55.47 203 PRO A O 1
ATOM 1611 N N . TRP A 1 204 ? -10.922 -8.594 25.712 1.00 60.91 204 TRP A N 1
ATOM 1612 C CA . TRP A 1 204 ? -10.933 -7.187 26.139 1.00 60.91 204 TRP A CA 1
ATOM 1613 C C . TRP A 1 204 ? -11.450 -6.207 25.068 1.00 60.91 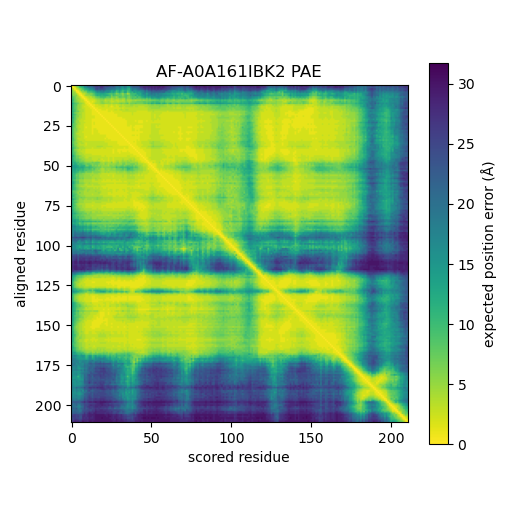204 TRP A C 1
ATOM 1615 O O . TRP A 1 204 ? -11.429 -5.003 25.289 1.00 60.91 204 TRP A O 1
ATOM 1625 N N . LEU A 1 205 ? -11.899 -6.701 23.910 1.00 48.59 205 LEU A N 1
ATOM 1626 C CA . LEU A 1 205 ? -12.611 -5.934 22.874 1.00 48.59 205 LEU A CA 1
ATOM 1627 C C . LEU A 1 205 ? -14.140 -6.112 22.980 1.00 48.59 205 LEU A C 1
ATOM 1629 O O . LEU A 1 205 ? -14.850 -5.994 21.978 1.00 48.59 205 LEU A O 1
ATOM 1633 N N . ALA A 1 206 ? -14.646 -6.456 24.167 1.00 43.88 206 ALA A N 1
ATOM 1634 C CA . ALA A 1 206 ? -16.078 -6.516 24.432 1.00 43.88 206 ALA A CA 1
ATOM 1635 C C . ALA A 1 206 ? -16.685 -5.097 24.463 1.00 43.88 206 ALA A C 1
ATOM 1637 O O . ALA A 1 206 ? -16.164 -4.214 25.137 1.00 43.88 206 ALA A O 1
ATOM 1638 N N . ASP A 1 207 ? -17.759 -4.937 23.686 1.00 44.22 207 ASP A N 1
ATOM 1639 C CA . ASP A 1 207 ? -18.655 -3.794 23.469 1.00 44.22 207 ASP A CA 1
ATOM 1640 C C . ASP A 1 207 ? -18.508 -2.546 24.362 1.00 44.22 207 ASP A C 1
ATOM 1642 O O . ASP A 1 207 ? -19.024 -2.475 25.477 1.00 44.22 207 ASP A O 1
ATOM 1646 N N . GLU A 1 208 ? -17.981 -1.472 23.764 1.00 39.75 208 GLU A N 1
ATOM 1647 C CA . GLU A 1 208 ? -18.267 -0.086 24.176 1.00 39.75 208 GLU A CA 1
ATOM 1648 C C . GLU A 1 208 ? -19.685 0.376 23.759 1.00 39.75 208 GLU A C 1
ATOM 1650 O O . GLU A 1 208 ? -20.028 1.541 23.919 1.00 39.75 208 GLU A O 1
ATOM 1655 N N . SER A 1 209 ? -20.552 -0.515 23.256 1.00 36.38 209 SER A N 1
ATOM 1656 C CA . SER A 1 209 ? -21.955 -0.203 22.926 1.00 36.38 209 SER A CA 1
ATOM 1657 C C . SER A 1 209 ? -22.931 -0.353 24.100 1.00 36.38 209 SER A C 1
ATOM 1659 O O . SER A 1 209 ? -24.143 -0.329 23.901 1.00 36.38 209 SER A O 1
ATOM 1661 N N . THR A 1 210 ? -22.430 -0.475 25.328 1.00 36.81 210 THR A N 1
ATOM 1662 C CA . THR A 1 210 ? -23.255 -0.432 26.544 1.00 36.81 210 THR A CA 1
ATOM 1663 C C . THR A 1 210 ? -22.552 0.363 27.634 1.00 36.81 210 THR A C 1
ATOM 1665 O O . THR A 1 210 ? -22.075 -0.217 28.604 1.00 36.81 210 THR A O 1
ATOM 1668 N N . LYS A 1 211 ? -22.488 1.688 27.474 1.00 33.47 211 LYS A N 1
ATOM 1669 C CA . LYS A 1 211 ? -22.523 2.672 28.566 1.00 33.47 211 LYS A CA 1
ATOM 1670 C C . LYS A 1 211 ? -23.123 3.978 28.068 1.00 33.47 211 LYS A C 1
ATOM 1672 O O . LYS A 1 211 ? -22.773 4.383 26.942 1.00 33.47 211 LYS A O 1
#

Organism: NCBI:txid1417228

Secondary structure (DSSP, 8-state):
-----TT---HHHHSEEEEHHHHHHHHHHHHHHHHHH-SEEEEE-S-BS-TTS-HHHHHHHHHHHHHH--TTTEEEE--HHHHHHHHHHHHTTT--THHHHHTTHHHHTTSS-S-TTS---EEEEEE-SS-EEEEEES--B--SS-EEEEEEEEE-HHHHIIIIIHHHTPPPPPPPP----EEEEEEETTEEEEEEE-SSS-GGG--TT--

Foldseek 3Di:
DPPDPPPDDCQVPQFWKDFLAVVLVVLLVVLVVLVVVFLAKEWEAAAQADPPDDLVQSVVLVVSCLVRDDLQHYAYHYAPVRVVVVCVSCVVVVHDPVSVVSNVHVVQNDADPPPRPPRHWGKIWGHHQAKIKIKTWNHGSHGDGDMTGIGIDIDHPVVCCVVPCVVVRTDDPDGDQDFDFDWDWDADPNDIDIDTDTGDDPPVPPDPPPD

Nearest PDB structures (foldseek):
  6n1n-assembly1_A  TM=2.546E-01  e=1.805E+00  Sebaldella termitidis ATCC 33386
  7ns9-assembly1_A  TM=3.898E-01  e=8.147E+00  Sulfolobus acidocaldarius DSM 639
  7f9o-assembly1_a  TM=2.960E-01  e=2.753E+00  Hordeum vulgare subsp. spontaneum
  7o1f-assembly1_B  TM=2.444E-01  e=9.190E+00  Thermochaetoides thermophila DSM 1495

pLDDT: mean 77.04, std 17.12, range [33.47, 97.75]

Radius of gyration: 19.29 Å; Cα contacts (8 Å, |Δi|>4): 316; chains: 1; bounding box: 42×35×62 Å

Mean predicted aligned error: 10.83 Å